Protein AF-A0A1J5AK31-F1 (afdb_monomer)

Foldseek 3Di:
DDDPPVVVVVVVLVVVLVVCLVPPPDPDPVVSVVSVVQSPDPCSSHDDDDDDDDDDAAWAAFLVPFPADPVLSVVQLVVCVVVPNPRSRTAGNLLRVLRNQCPDPHHDDDDRDDPPDPHPCNSPVRSLVRQLVVCVVVDVDKDFRDKDWDQPDDDDDPDDDDDDPPDFDDDDRTTIRGDIDDDDDDPDDDPDDDDDDDDDDD

Structure (mmCIF, N/CA/C/O backbone):
data_AF-A0A1J5AK31-F1
#
_entry.id   AF-A0A1J5AK31-F1
#
loop_
_atom_site.group_PDB
_atom_site.id
_atom_site.type_symbol
_atom_site.label_atom_id
_atom_site.label_alt_id
_atom_site.label_comp_id
_atom_site.label_asym_id
_atom_site.label_entity_id
_atom_site.label_seq_id
_atom_site.pdbx_PDB_ins_code
_atom_site.Cartn_x
_atom_site.Cartn_y
_atom_site.Cartn_z
_atom_site.occupancy
_atom_site.B_iso_or_equiv
_atom_site.auth_seq_id
_atom_site.auth_comp_id
_atom_site.auth_asym_id
_atom_site.auth_atom_id
_atom_site.pdbx_PDB_model_num
ATOM 1 N N . MET A 1 1 ? 0.332 -17.529 23.832 1.00 46.81 1 MET A N 1
ATOM 2 C CA . MET A 1 1 ? -0.878 -16.933 24.434 1.00 46.81 1 MET A CA 1
ATOM 3 C C . MET A 1 1 ? -1.732 -16.365 23.318 1.00 46.81 1 MET A C 1
ATOM 5 O O . MET A 1 1 ? -1.282 -15.468 22.619 1.00 46.81 1 MET A O 1
ATOM 9 N N . THR A 1 2 ? -2.903 -16.943 23.081 1.00 67.62 2 THR A N 1
ATOM 10 C CA . THR A 1 2 ? -3.897 -16.435 22.127 1.00 67.62 2 THR A CA 1
ATOM 11 C C . THR A 1 2 ? -4.559 -15.189 22.712 1.00 67.62 2 THR A C 1
ATOM 13 O O . THR A 1 2 ? -5.231 -15.277 23.734 1.00 67.62 2 THR A O 1
ATOM 16 N N . LEU A 1 3 ? -4.339 -14.028 22.090 1.00 75.56 3 LEU A N 1
ATOM 17 C CA . LEU A 1 3 ? -5.010 -12.780 22.454 1.00 75.56 3 LEU A CA 1
ATOM 18 C C . LEU A 1 3 ? -6.483 -12.883 22.033 1.00 75.56 3 LEU A C 1
ATOM 20 O O . LEU A 1 3 ? -6.763 -12.980 20.839 1.00 75.56 3 LEU A O 1
ATOM 24 N N . HIS A 1 4 ? -7.412 -12.879 22.990 1.00 83.94 4 HIS A N 1
ATOM 25 C CA . HIS A 1 4 ? -8.841 -12.811 22.693 1.00 83.94 4 HIS A CA 1
ATOM 26 C C . HIS A 1 4 ? -9.271 -11.334 22.680 1.00 83.94 4 HIS A C 1
ATOM 28 O O . HIS A 1 4 ? -9.390 -10.736 23.748 1.00 83.94 4 HIS A O 1
ATOM 34 N N . PRO A 1 5 ? -9.497 -10.720 21.505 1.00 81.75 5 PRO A N 1
ATOM 35 C CA . PRO A 1 5 ? -9.620 -9.266 21.382 1.00 81.75 5 PRO A CA 1
ATOM 36 C C . PRO A 1 5 ? -10.828 -8.681 22.124 1.00 81.75 5 PRO A C 1
ATOM 38 O O . PRO A 1 5 ? -10.733 -7.564 22.611 1.00 81.75 5 PRO A O 1
ATOM 41 N N . ILE A 1 6 ? -11.925 -9.439 22.255 1.00 84.44 6 ILE A N 1
ATOM 42 C CA . ILE A 1 6 ? -13.117 -9.008 23.012 1.00 84.44 6 ILE A CA 1
ATOM 43 C C . ILE A 1 6 ? -12.778 -8.881 24.502 1.00 84.44 6 ILE A C 1
ATOM 45 O O . ILE A 1 6 ? -12.827 -7.790 25.047 1.00 84.44 6 ILE A O 1
ATOM 49 N N . LEU A 1 7 ? -12.303 -9.967 25.118 1.00 87.00 7 LEU A N 1
ATOM 50 C CA . LEU A 1 7 ? -11.891 -9.976 26.524 1.00 87.00 7 LEU A CA 1
ATOM 51 C C . LEU A 1 7 ? -10.788 -8.953 26.831 1.00 87.00 7 LEU A C 1
ATOM 53 O O . LEU A 1 7 ? -10.768 -8.370 27.909 1.00 87.00 7 LEU A O 1
ATOM 57 N N . ALA A 1 8 ? -9.864 -8.728 25.893 1.00 87.75 8 ALA A N 1
ATOM 58 C CA . ALA A 1 8 ? -8.832 -7.708 26.049 1.00 87.75 8 ALA A CA 1
ATOM 59 C C . ALA A 1 8 ? -9.425 -6.290 26.079 1.00 87.75 8 ALA A C 1
ATOM 61 O O . ALA A 1 8 ? -8.981 -5.467 26.871 1.00 87.75 8 ALA A O 1
ATOM 62 N N . LEU A 1 9 ? -10.425 -6.010 25.239 1.00 87.25 9 LEU A N 1
ATOM 63 C CA . LEU A 1 9 ? -11.127 -4.730 25.246 1.00 87.25 9 LEU A CA 1
ATOM 64 C C . LEU A 1 9 ? -11.926 -4.541 26.538 1.00 87.25 9 LEU A C 1
ATOM 66 O O . LEU A 1 9 ? -11.818 -3.481 27.144 1.00 87.25 9 LEU A O 1
ATOM 70 N N . ASP A 1 10 ? -12.660 -5.567 26.978 1.00 87.44 10 ASP A N 1
ATOM 71 C CA . ASP A 1 10 ? -13.421 -5.528 28.234 1.00 87.44 10 ASP A CA 1
ATOM 72 C C . ASP A 1 10 ? -12.501 -5.192 29.414 1.00 87.44 10 ASP A C 1
ATOM 74 O O . ASP A 1 10 ? -12.815 -4.336 30.238 1.00 87.44 10 ASP A O 1
ATOM 78 N N . HIS A 1 11 ? -11.312 -5.803 29.447 1.00 90.19 11 HIS A N 1
ATOM 79 C CA . HIS A 1 11 ? -10.319 -5.533 30.479 1.00 90.19 11 HIS A CA 1
ATOM 80 C C . HIS A 1 11 ? -9.799 -4.088 30.442 1.00 90.19 11 HIS A C 1
ATOM 82 O O . HIS A 1 11 ? -9.713 -3.448 31.485 1.00 90.19 11 HIS A O 1
ATOM 88 N N . VAL A 1 12 ? -9.504 -3.554 29.250 1.00 90.44 12 VAL A N 1
ATOM 89 C CA . VAL A 1 12 ? -9.047 -2.162 29.080 1.00 90.44 12 VAL A CA 1
ATOM 90 C C . VAL A 1 12 ? -10.130 -1.161 29.484 1.00 90.44 12 VAL A C 1
ATOM 92 O O . VAL A 1 12 ? -9.819 -0.134 30.084 1.00 90.44 12 VAL A O 1
ATOM 95 N N . ILE A 1 13 ? -11.397 -1.439 29.166 1.00 90.06 13 ILE A N 1
ATOM 96 C CA . ILE A 1 13 ? -12.521 -0.579 29.554 1.00 90.06 13 ILE A CA 1
ATOM 97 C C . ILE A 1 13 ? -12.662 -0.543 31.078 1.00 90.06 13 ILE A C 1
ATOM 99 O O . ILE A 1 13 ? -12.829 0.540 31.640 1.00 90.06 13 ILE A O 1
ATOM 103 N N . GLU A 1 14 ? -12.568 -1.697 31.740 1.00 90.19 14 GLU A N 1
ATOM 104 C CA . GLU A 1 14 ? -12.699 -1.779 33.196 1.00 90.19 14 GLU A CA 1
ATOM 105 C C . GLU A 1 14 ? -11.523 -1.108 33.915 1.00 90.19 14 GLU A C 1
ATOM 107 O O . GLU A 1 14 ? -11.723 -0.298 34.817 1.00 90.19 14 GLU A O 1
ATOM 112 N N . GLU A 1 15 ? -10.293 -1.339 33.453 1.00 92.06 15 GLU A N 1
ATOM 113 C CA . GLU A 1 15 ? -9.106 -0.690 34.016 1.00 92.06 15 GLU A CA 1
ATOM 114 C C . GLU A 1 15 ? -9.171 0.839 33.857 1.00 92.06 15 GLU A C 1
ATOM 116 O O . GLU A 1 15 ? -8.841 1.594 34.775 1.00 92.06 15 GLU A O 1
ATOM 121 N N . TYR A 1 16 ? -9.668 1.320 32.712 1.00 91.88 16 TYR A N 1
ATOM 122 C CA . TYR A 1 16 ? -9.865 2.748 32.484 1.00 91.88 16 TYR A CA 1
ATOM 123 C C . TYR A 1 16 ? -10.985 3.337 33.357 1.00 91.88 16 TYR A C 1
ATOM 125 O O . TYR A 1 16 ? -10.846 4.450 33.870 1.00 91.88 16 TYR A O 1
ATOM 133 N N . ARG A 1 17 ? -12.072 2.589 33.582 1.00 90.75 17 ARG A N 1
ATOM 134 C CA . ARG A 1 17 ? -13.153 2.964 34.507 1.00 90.75 17 ARG A CA 1
ATOM 135 C C . ARG A 1 17 ? -12.620 3.135 35.930 1.00 90.75 17 ARG A C 1
ATOM 137 O O . ARG A 1 17 ? -12.891 4.158 36.563 1.00 90.75 17 ARG A O 1
ATOM 144 N N . ASP A 1 18 ? -11.840 2.176 36.417 1.00 89.88 18 ASP A N 1
ATOM 145 C CA . ASP A 1 18 ? -11.245 2.217 37.755 1.00 89.88 18 ASP A CA 1
ATOM 146 C C . ASP A 1 18 ? -10.238 3.360 37.902 1.00 89.88 18 ASP A C 1
ATOM 148 O O . ASP A 1 18 ? -10.221 4.066 38.918 1.00 89.88 18 ASP A O 1
ATOM 152 N N . TYR A 1 19 ? -9.448 3.617 36.860 1.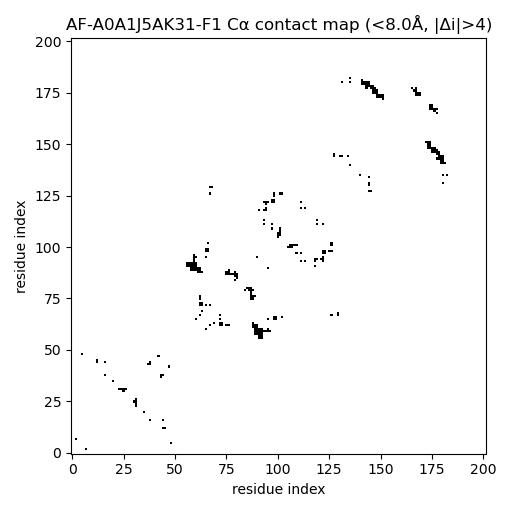00 90.31 19 TYR A N 1
ATOM 153 C CA . TYR A 1 19 ? -8.574 4.783 36.814 1.00 90.31 19 TYR A CA 1
ATOM 154 C C . TYR A 1 19 ? -9.361 6.096 36.968 1.00 90.31 19 TYR A C 1
ATOM 156 O O . TYR A 1 19 ? -9.035 6.919 37.823 1.00 90.31 19 TYR A O 1
ATOM 164 N N . LEU A 1 20 ? -10.445 6.287 36.211 1.00 89.75 20 LEU A N 1
ATOM 165 C CA . LEU A 1 20 ? -11.251 7.510 36.301 1.00 89.75 20 LEU A CA 1
ATOM 166 C C . LEU A 1 20 ? -11.922 7.675 37.672 1.00 89.75 20 LEU A C 1
ATOM 168 O O . LEU A 1 20 ? -11.969 8.788 38.199 1.00 89.75 20 LEU A O 1
ATOM 172 N N . ARG A 1 21 ? -12.384 6.576 38.282 1.00 85.94 21 ARG A N 1
ATOM 173 C CA . ARG A 1 21 ? -12.950 6.578 39.644 1.00 85.94 21 ARG A CA 1
ATOM 174 C C . ARG A 1 21 ? -11.921 6.963 40.709 1.00 85.94 21 ARG A C 1
ATOM 176 O O . ARG A 1 21 ? -12.273 7.610 41.694 1.00 85.94 21 ARG A O 1
ATOM 183 N N . THR A 1 22 ? -10.665 6.554 40.541 1.00 86.81 22 THR A N 1
ATOM 184 C CA . THR A 1 22 ? -9.597 6.808 41.523 1.00 86.81 22 THR A CA 1
ATOM 185 C C . THR A 1 22 ? -8.962 8.191 41.377 1.00 86.81 22 THR A C 1
ATOM 187 O O . THR A 1 22 ? -8.649 8.824 42.394 1.00 86.81 22 THR A O 1
ATOM 190 N N . GLU A 1 23 ? -8.807 8.678 40.143 1.00 85.25 23 GLU A N 1
ATOM 191 C CA . GLU A 1 23 ? -8.240 9.996 39.837 1.00 85.25 23 GLU A CA 1
ATOM 192 C C . GLU A 1 23 ? -9.231 11.124 40.165 1.00 85.25 23 GLU A C 1
ATOM 194 O O . GLU A 1 23 ? -8.859 12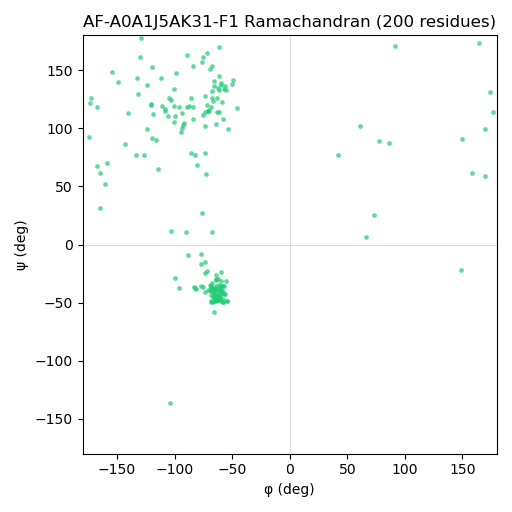.149 40.748 1.00 85.25 23 GLU A O 1
ATOM 199 N N . PHE A 1 24 ? -10.521 10.934 39.864 1.00 79.94 24 PHE A N 1
ATOM 200 C CA . PHE A 1 24 ? -11.539 11.958 40.090 1.00 79.94 24 PHE A CA 1
ATOM 201 C C . PHE A 1 24 ? -12.032 11.973 41.546 1.00 79.94 24 PHE A C 1
ATOM 203 O O . PHE A 1 24 ? -13.121 11.514 41.890 1.00 79.94 24 PHE A O 1
ATOM 210 N N . ARG A 1 25 ? -11.225 12.551 42.441 1.00 73.62 25 ARG A N 1
ATOM 211 C CA . ARG A 1 25 ? -11.570 12.745 43.862 1.00 73.62 25 ARG A CA 1
ATOM 212 C C . ARG A 1 25 ? -12.463 13.970 44.076 1.00 73.62 25 ARG A C 1
ATOM 214 O O . ARG A 1 25 ? -12.037 14.968 44.664 1.00 73.62 25 ARG A O 1
ATOM 221 N N . ALA A 1 26 ? -13.706 13.912 43.603 1.00 74.69 26 ALA A N 1
ATOM 222 C CA . ALA A 1 26 ? -14.689 14.955 43.886 1.00 74.69 26 ALA A CA 1
ATOM 223 C C . ALA A 1 26 ? -14.974 15.032 45.399 1.00 74.69 26 ALA A C 1
ATOM 225 O O . ALA A 1 26 ? -15.311 14.033 46.030 1.00 74.69 26 ALA A O 1
ATOM 226 N N . LYS A 1 27 ? -14.833 16.227 45.991 1.00 78.69 27 LYS A N 1
ATOM 227 C CA . LYS A 1 27 ? -15.229 16.485 47.391 1.00 78.69 27 LYS A CA 1
ATOM 228 C C . LYS A 1 27 ? -16.749 16.558 47.562 1.00 78.69 27 LYS A C 1
ATOM 230 O O . LYS A 1 27 ? -17.238 16.352 48.666 1.00 78.69 27 LYS A O 1
ATOM 235 N N . ASP A 1 28 ? -17.459 16.885 46.485 1.00 88.12 28 ASP A N 1
ATOM 236 C CA . ASP A 1 28 ? -18.917 16.955 46.431 1.00 88.12 28 ASP A CA 1
ATOM 237 C C . ASP A 1 28 ? -19.496 15.570 46.074 1.00 88.12 28 ASP A C 1
ATOM 239 O O . ASP A 1 28 ? -19.196 15.055 44.988 1.00 88.12 28 ASP A O 1
ATOM 243 N N . PRO A 1 29 ? -20.322 14.969 46.950 1.00 86.38 29 PRO A N 1
ATOM 244 C CA . PRO A 1 29 ? -20.982 13.694 46.682 1.00 86.38 29 PRO A CA 1
ATOM 245 C C . PRO A 1 29 ? -21.843 13.702 45.413 1.00 86.38 29 PRO A C 1
ATOM 247 O O . PRO A 1 29 ? -21.849 12.711 44.688 1.00 86.38 29 PRO A O 1
ATOM 250 N N . ALA A 1 30 ? -22.508 14.818 45.094 1.00 89.56 30 ALA A N 1
ATOM 251 C CA . ALA A 1 30 ? -23.406 14.899 43.943 1.00 89.56 30 ALA A CA 1
ATOM 252 C C . ALA A 1 30 ? -22.645 14.804 42.611 1.00 89.56 30 ALA A C 1
ATOM 254 O O . ALA A 1 30 ? -23.099 14.161 41.666 1.00 89.56 30 ALA A O 1
ATOM 255 N N . LEU A 1 31 ? -21.453 15.407 42.540 1.00 86.44 31 LEU A N 1
ATOM 256 C CA . LEU A 1 31 ? -20.577 15.309 41.369 1.00 86.44 31 LEU A CA 1
ATOM 257 C C . LEU A 1 31 ? -19.989 13.905 41.209 1.00 86.44 31 LEU A C 1
ATOM 259 O O . LEU A 1 31 ? -19.817 13.442 40.081 1.00 86.44 31 LEU A O 1
ATOM 263 N N . LYS A 1 32 ? -19.695 13.223 42.322 1.00 86.75 32 LYS A N 1
ATOM 264 C CA . LYS A 1 32 ? -19.214 11.840 42.301 1.00 86.75 32 LYS A CA 1
ATOM 265 C C . LYS A 1 32 ? -20.288 10.890 41.765 1.00 86.75 32 LYS A C 1
ATOM 267 O O . LYS A 1 32 ? -20.008 10.127 40.846 1.00 86.75 32 LYS A O 1
ATOM 272 N N . GLU A 1 33 ? -21.511 10.986 42.284 1.00 89.19 33 GLU A N 1
ATOM 273 C CA . GLU A 1 33 ? -22.645 10.182 41.811 1.00 89.19 33 GLU A CA 1
ATOM 274 C C . GLU A 1 33 ? -22.971 10.466 40.341 1.00 89.19 33 GLU A C 1
ATOM 276 O O . GLU A 1 33 ? -23.240 9.542 39.575 1.00 89.19 33 GLU A O 1
ATOM 281 N N . ALA A 1 34 ? -22.902 11.734 39.915 1.00 89.88 34 ALA A N 1
ATOM 282 C CA . ALA A 1 34 ? -23.095 12.090 38.515 1.00 89.88 34 ALA A CA 1
ATOM 283 C C . ALA A 1 34 ? -22.053 11.413 37.614 1.00 89.88 34 ALA A C 1
ATOM 285 O O . ALA A 1 34 ? -22.426 10.824 36.604 1.00 89.88 34 ALA A O 1
ATOM 286 N N . LEU A 1 35 ? -20.769 11.441 37.992 1.00 88.44 35 LEU A N 1
ATOM 287 C CA . LEU A 1 35 ? -19.709 10.777 37.234 1.00 88.44 35 LEU A CA 1
ATOM 288 C C . LEU A 1 35 ? -19.916 9.260 37.168 1.00 88.44 35 LEU A C 1
ATOM 290 O O . LEU A 1 35 ? -19.824 8.691 36.086 1.00 88.44 35 LEU A O 1
ATOM 294 N N . GLU A 1 36 ? -20.201 8.608 38.297 1.00 87.88 36 GLU A N 1
ATOM 295 C CA . GLU A 1 36 ? -20.447 7.159 38.338 1.00 87.88 36 GLU A CA 1
ATOM 296 C C . GLU A 1 36 ? -21.614 6.771 37.422 1.00 87.88 36 GLU A C 1
ATOM 298 O O . GLU A 1 36 ? -21.494 5.832 36.634 1.00 87.88 36 GLU A O 1
ATOM 303 N N . ARG A 1 37 ? -22.691 7.565 37.431 1.00 90.44 37 ARG A N 1
ATOM 304 C CA . ARG A 1 37 ? -23.840 7.362 36.549 1.00 90.44 37 ARG A CA 1
ATOM 305 C C . ARG A 1 37 ? -23.491 7.515 35.069 1.00 90.44 37 ARG A C 1
ATOM 307 O O . ARG A 1 37 ? -23.976 6.726 34.266 1.00 90.44 37 ARG A O 1
ATOM 314 N N . GLU A 1 38 ? -22.697 8.519 34.692 1.00 90.81 38 GLU A N 1
ATOM 315 C CA . GLU A 1 38 ? -22.280 8.690 33.292 1.00 90.81 38 GLU A CA 1
ATOM 316 C C . GLU A 1 38 ? -21.328 7.568 32.853 1.00 90.81 38 GLU A C 1
ATOM 318 O O . GLU A 1 38 ? -21.483 7.028 31.762 1.00 90.81 38 GLU A O 1
ATOM 323 N N . LEU A 1 39 ? -20.395 7.148 33.714 1.00 89.44 39 LEU A N 1
ATOM 324 C CA . LEU A 1 39 ? -19.475 6.047 33.418 1.00 89.44 39 LEU A CA 1
ATOM 325 C C . LEU A 1 39 ? -20.217 4.733 33.153 1.00 89.44 39 LEU A C 1
ATOM 327 O O . LEU A 1 39 ? -19.774 3.928 32.329 1.00 89.44 39 LEU A O 1
ATOM 331 N N . ASP A 1 40 ? -21.306 4.467 33.871 1.00 87.94 40 ASP A N 1
ATOM 332 C CA . ASP A 1 40 ? -22.121 3.258 33.710 1.00 87.94 40 ASP A CA 1
ATOM 333 C C . ASP A 1 40 ? -23.043 3.311 32.479 1.00 87.94 40 ASP A C 1
ATOM 335 O O . ASP A 1 40 ? -23.634 2.291 32.113 1.00 87.94 40 ASP A O 1
ATOM 339 N N . GLN A 1 41 ? -23.143 4.455 31.788 1.00 89.94 41 GLN A N 1
ATOM 340 C CA . GLN A 1 41 ? -23.892 4.508 30.538 1.00 89.94 41 GLN A CA 1
ATOM 341 C C . GLN A 1 41 ? -23.216 3.657 29.452 1.00 89.94 41 GLN A C 1
ATOM 343 O O . GLN A 1 41 ? -21.994 3.723 29.255 1.00 89.94 41 GLN A O 1
ATOM 348 N N . PRO A 1 42 ? -24.005 2.874 28.693 1.00 83.50 42 PRO A N 1
ATOM 349 C CA . PRO A 1 42 ? -23.476 2.117 27.573 1.00 83.50 42 PRO A CA 1
ATOM 350 C C . PRO A 1 42 ? -22.845 3.069 26.555 1.00 83.50 42 PRO A C 1
ATOM 352 O O . PR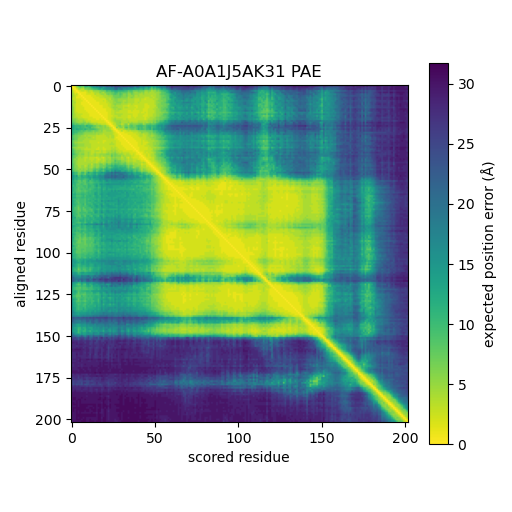O A 1 42 ? -23.379 4.133 26.253 1.00 83.50 42 PRO A O 1
ATOM 355 N N . LEU A 1 43 ? -21.702 2.658 26.010 1.00 85.19 43 LEU A N 1
ATOM 356 C CA . LEU A 1 43 ? -20.930 3.393 25.005 1.00 85.19 43 LEU A CA 1
ATOM 357 C C . LEU A 1 43 ? -20.293 4.718 25.461 1.00 85.19 43 LEU A C 1
ATOM 359 O O . LEU A 1 43 ? -19.688 5.407 24.636 1.00 85.19 43 LEU A O 1
ATOM 363 N N . PHE A 1 44 ? -20.368 5.059 26.754 1.00 88.69 44 PHE A N 1
ATOM 364 C CA . PHE A 1 44 ? -19.744 6.270 27.292 1.00 88.69 44 PHE A CA 1
ATOM 365 C C . PHE A 1 44 ? -18.212 6.212 27.226 1.00 88.69 44 PHE A C 1
ATOM 367 O O . PHE A 1 44 ? -17.571 7.128 26.717 1.00 88.69 44 PHE A O 1
ATOM 374 N N . LEU A 1 45 ? -17.621 5.112 27.708 1.00 87.56 45 LEU A N 1
ATOM 375 C CA . LEU A 1 45 ? -16.164 4.927 27.726 1.00 87.56 45 LEU A CA 1
ATOM 376 C C . LEU A 1 45 ? -15.600 4.434 26.393 1.00 87.56 45 LEU A C 1
ATOM 378 O O . LEU A 1 45 ? -14.502 4.825 26.000 1.00 87.56 45 LEU A O 1
ATOM 382 N N . ALA A 1 46 ? -16.330 3.561 25.701 1.00 85.56 46 ALA A N 1
ATOM 383 C CA . ALA A 1 46 ? -15.874 2.945 24.465 1.00 85.56 46 ALA A CA 1
ATOM 384 C C . ALA A 1 46 ? -17.051 2.638 23.542 1.00 85.56 46 ALA A C 1
ATOM 386 O O . ALA A 1 46 ? -18.093 2.175 23.988 1.00 85.56 46 ALA A O 1
ATOM 387 N N . GLN A 1 47 ? -16.862 2.869 22.245 1.00 84.88 47 GLN A N 1
ATOM 388 C CA . GLN A 1 47 ? -17.832 2.492 21.217 1.00 84.88 47 GLN A CA 1
ATOM 389 C C . GLN A 1 47 ? -17.856 0.974 21.005 1.00 84.88 47 GLN A C 1
ATOM 391 O O . GLN A 1 47 ? -16.921 0.272 21.398 1.00 84.88 47 GLN A O 1
ATOM 396 N N . GLU A 1 48 ? -18.903 0.476 20.341 1.00 80.94 48 GLU A N 1
ATOM 397 C CA . GLU A 1 48 ? -18.993 -0.946 20.017 1.00 80.94 48 GLU A CA 1
ATOM 398 C C . GLU A 1 48 ? -17.769 -1.394 19.202 1.00 80.94 48 GLU A C 1
ATOM 400 O O . GLU A 1 48 ? -17.384 -0.720 18.234 1.00 80.94 48 GLU A O 1
ATOM 405 N N . PRO A 1 49 ? -17.143 -2.530 19.556 1.00 77.06 49 PRO A N 1
ATOM 406 C CA . PRO A 1 49 ? -16.047 -3.067 18.773 1.00 77.06 49 PRO A CA 1
ATOM 407 C C . PRO A 1 49 ? -16.520 -3.404 17.358 1.00 77.06 49 PRO A C 1
ATOM 409 O O . PRO A 1 49 ? -17.305 -4.323 17.129 1.00 77.06 49 PRO A O 1
ATOM 412 N N . PHE A 1 50 ? -15.991 -2.670 16.383 1.00 78.12 50 PHE A N 1
ATOM 413 C CA . PHE A 1 50 ? -16.213 -2.946 14.973 1.00 78.12 50 PHE A CA 1
ATOM 414 C C . PHE A 1 50 ? -15.150 -3.914 14.450 1.00 78.12 50 PHE A C 1
ATOM 416 O O . PHE A 1 50 ? -13.956 -3.605 14.413 1.00 78.12 50 PHE A O 1
ATOM 423 N N . PHE A 1 51 ? -15.587 -5.086 13.992 1.00 73.75 51 PHE A N 1
ATOM 424 C CA . PHE A 1 51 ? -14.710 -6.068 13.367 1.00 73.75 51 PHE A CA 1
ATOM 425 C C . PHE A 1 51 ? -14.699 -5.886 11.854 1.00 73.75 51 PHE A C 1
ATOM 427 O O . PHE A 1 51 ? -15.680 -6.171 11.166 1.00 73.75 51 PHE A O 1
ATOM 434 N N . GLN A 1 52 ? -13.550 -5.479 11.317 1.00 69.81 52 GLN A N 1
ATOM 435 C CA . GLN A 1 52 ? -13.329 -5.474 9.878 1.00 69.81 52 GLN A CA 1
ATOM 436 C C . GLN A 1 52 ? -12.516 -6.697 9.459 1.00 69.81 52 GLN A C 1
ATOM 438 O O . GLN A 1 52 ? -11.301 -6.757 9.640 1.00 69.81 52 GLN A O 1
ATOM 443 N N . ALA A 1 53 ? -13.178 -7.671 8.837 1.00 69.00 53 ALA A N 1
ATOM 444 C CA . ALA A 1 53 ? -12.476 -8.732 8.130 1.00 69.00 53 ALA A CA 1
ATOM 445 C C . ALA A 1 53 ? -11.906 -8.165 6.821 1.00 69.00 53 ALA A C 1
ATOM 447 O O . ALA A 1 53 ? -12.621 -7.977 5.831 1.00 69.00 53 ALA A O 1
ATOM 448 N N . HIS A 1 54 ? -10.607 -7.870 6.799 1.00 66.50 54 HIS A N 1
ATOM 449 C CA . HIS A 1 54 ? -9.936 -7.507 5.556 1.00 66.50 54 HIS A CA 1
ATOM 450 C C . HIS A 1 54 ? -9.837 -8.734 4.650 1.00 66.50 54 HIS A C 1
ATOM 452 O O . HIS A 1 54 ? -9.153 -9.708 4.961 1.00 66.50 54 HIS A O 1
ATOM 458 N N . ARG A 1 55 ? -10.501 -8.680 3.491 1.00 67.81 55 ARG A N 1
ATOM 459 C CA . ARG A 1 55 ? -10.242 -9.657 2.433 1.00 67.81 55 ARG A CA 1
ATOM 460 C C . ARG A 1 55 ? -8.829 -9.430 1.890 1.00 67.81 55 ARG A C 1
ATOM 462 O O . ARG A 1 55 ? -8.496 -8.282 1.584 1.00 67.81 55 ARG A O 1
ATOM 469 N N . PRO A 1 56 ? -8.010 -10.484 1.737 1.00 74.00 56 PRO A N 1
ATOM 470 C CA . PRO A 1 56 ? -6.697 -10.337 1.130 1.00 74.00 56 PRO A CA 1
ATOM 471 C C . PRO A 1 56 ? -6.848 -9.785 -0.292 1.00 74.00 56 PRO A C 1
ATOM 473 O O . PRO A 1 56 ? -7.737 -10.193 -1.046 1.00 74.00 56 PRO A O 1
ATOM 476 N N . PHE A 1 57 ? -5.988 -8.835 -0.658 1.00 83.00 57 PHE A N 1
ATOM 477 C CA . PHE A 1 57 ? -5.957 -8.297 -2.015 1.00 83.00 57 PHE A CA 1
ATOM 478 C C . PHE A 1 57 ? -5.628 -9.405 -3.019 1.00 83.00 57 PHE A C 1
ATOM 480 O O . PHE A 1 57 ? -4.829 -10.300 -2.738 1.00 83.00 57 PHE A O 1
ATOM 487 N N . ARG A 1 58 ? -6.226 -9.331 -4.215 1.00 88.25 58 ARG A N 1
ATOM 488 C CA . ARG A 1 58 ? -5.927 -10.291 -5.283 1.00 88.25 58 ARG A CA 1
ATOM 489 C C . ARG A 1 58 ? -4.442 -10.198 -5.663 1.00 88.25 58 ARG A C 1
ATOM 491 O O . ARG A 1 58 ? -3.956 -9.077 -5.858 1.00 88.25 58 ARG A O 1
ATOM 498 N N . PRO A 1 59 ? -3.730 -11.333 -5.781 1.00 92.50 59 PRO A N 1
ATOM 499 C CA . PRO A 1 59 ? -2.362 -11.337 -6.276 1.00 92.50 59 PRO A CA 1
ATOM 500 C C . PRO A 1 59 ? -2.342 -10.901 -7.743 1.00 92.50 59 PRO A C 1
ATOM 502 O O . PRO A 1 59 ? -3.235 -11.246 -8.517 1.00 92.50 59 PRO A O 1
ATOM 505 N N . GLY A 1 60 ? -1.339 -10.109 -8.100 1.00 93.94 60 GLY A N 1
ATOM 506 C CA . GLY A 1 60 ? -1.063 -9.672 -9.459 1.00 93.94 60 GLY A CA 1
ATOM 507 C C . GLY A 1 60 ? 0.121 -10.427 -10.052 1.00 93.94 60 GLY A C 1
ATOM 508 O O . GLY A 1 60 ? 0.231 -11.646 -9.919 1.00 93.94 60 GLY A O 1
ATOM 509 N N . LYS A 1 61 ? 1.000 -9.688 -10.726 1.00 96.44 61 LYS A N 1
ATOM 510 C CA . LYS A 1 61 ? 2.241 -10.213 -11.299 1.00 96.44 61 LYS A CA 1
ATOM 511 C C . LYS A 1 61 ? 3.384 -10.139 -10.296 1.00 96.44 61 LYS A C 1
ATOM 513 O O . LYS A 1 61 ? 3.307 -9.426 -9.294 1.00 96.44 61 LYS A O 1
ATOM 518 N N . ARG A 1 62 ? 4.449 -10.883 -10.574 1.00 96.94 62 ARG A N 1
ATOM 519 C CA . ARG A 1 62 ? 5.690 -10.759 -9.814 1.00 96.94 62 ARG A CA 1
ATOM 520 C C . ARG A 1 62 ? 6.357 -9.413 -10.097 1.00 96.94 62 ARG A C 1
ATOM 522 O O . ARG A 1 62 ? 6.197 -8.863 -11.184 1.00 96.94 62 ARG A O 1
ATOM 529 N N . TRP A 1 63 ? 7.101 -8.881 -9.129 1.00 95.88 63 TRP A N 1
ATOM 530 C CA . TRP A 1 63 ? 7.781 -7.587 -9.282 1.00 95.88 63 TRP A CA 1
ATOM 531 C C . TRP A 1 63 ? 8.782 -7.565 -10.445 1.00 95.88 63 TRP A C 1
ATOM 533 O O . TRP A 1 63 ? 8.960 -6.520 -11.060 1.00 95.88 63 TRP A O 1
ATOM 543 N N . ASP A 1 64 ? 9.411 -8.703 -10.741 1.00 95.12 64 ASP A N 1
ATOM 544 C CA . ASP A 1 64 ? 10.377 -8.896 -11.831 1.00 95.12 64 ASP A CA 1
ATOM 545 C C . ASP A 1 64 ? 9.729 -9.028 -13.222 1.00 95.12 64 ASP A C 1
ATOM 547 O O . ASP A 1 64 ? 10.407 -8.851 -14.229 1.00 95.12 64 ASP A O 1
ATOM 551 N N . GLU A 1 65 ? 8.424 -9.295 -13.289 1.00 96.19 65 GLU A N 1
ATOM 552 C CA . GLU A 1 65 ? 7.647 -9.324 -14.537 1.00 96.19 65 GLU A CA 1
ATOM 553 C C . GLU A 1 65 ? 7.068 -7.950 -14.915 1.00 96.19 65 GLU A C 1
ATOM 555 O O . GLU A 1 65 ? 6.484 -7.787 -15.990 1.00 96.19 65 GLU A O 1
ATOM 560 N N . LEU A 1 66 ? 7.155 -6.965 -14.019 1.00 96.25 66 LEU A N 1
ATOM 561 C CA . LEU A 1 66 ? 6.695 -5.605 -14.281 1.00 96.25 66 LEU A CA 1
ATOM 562 C C . LEU A 1 66 ? 7.786 -4.809 -15.012 1.00 96.25 66 LEU A C 1
ATOM 564 O O . LEU A 1 66 ? 8.966 -5.106 -14.834 1.00 96.25 66 LEU A O 1
ATOM 568 N N . PRO A 1 67 ? 7.421 -3.783 -15.807 1.00 95.12 67 PRO A N 1
ATOM 569 C CA . PRO A 1 67 ? 8.376 -2.925 -16.516 1.00 95.12 67 PRO A CA 1
ATOM 570 C C . PRO A 1 67 ? 9.109 -1.979 -15.546 1.00 95.12 67 PRO A C 1
ATOM 572 O O . PRO A 1 67 ? 8.983 -0.766 -15.618 1.00 95.12 67 PRO A O 1
ATOM 575 N N . LEU A 1 68 ? 9.831 -2.541 -14.580 1.00 95.44 68 LEU A N 1
ATOM 576 C CA . LEU A 1 68 ? 10.570 -1.836 -13.541 1.00 95.44 68 LEU A CA 1
ATOM 577 C C . LEU A 1 68 ? 12.054 -2.181 -13.643 1.00 95.44 68 LEU A C 1
ATOM 579 O O . LEU A 1 68 ? 12.428 -3.282 -14.046 1.00 95.44 68 LEU A O 1
ATOM 583 N N . ASP A 1 69 ? 12.906 -1.264 -13.193 1.00 94.81 69 ASP A N 1
ATOM 584 C CA . ASP A 1 69 ? 14.318 -1.550 -12.982 1.00 94.81 69 ASP A CA 1
ATOM 585 C C . ASP A 1 69 ? 14.468 -2.762 -12.033 1.00 94.81 69 ASP A C 1
ATOM 587 O O . ASP A 1 69 ? 13.829 -2.798 -10.971 1.00 94.81 69 ASP A O 1
ATOM 591 N N . PRO A 1 70 ? 15.323 -3.753 -12.354 1.00 94.88 70 PRO A N 1
ATOM 592 C CA . PRO A 1 70 ? 15.486 -4.949 -11.528 1.00 94.88 70 PRO A CA 1
ATOM 593 C C . PRO A 1 70 ? 15.853 -4.657 -10.066 1.00 94.88 70 PRO A C 1
ATOM 595 O O . PRO A 1 70 ? 15.467 -5.401 -9.159 1.00 94.88 70 PRO A O 1
ATOM 598 N N . ARG A 1 71 ? 16.579 -3.563 -9.796 1.00 94.56 71 ARG A N 1
ATOM 599 C CA . ARG A 1 71 ? 16.904 -3.138 -8.427 1.00 94.56 71 ARG A CA 1
ATOM 600 C C . ARG A 1 71 ? 15.658 -2.642 -7.706 1.00 94.56 71 ARG A C 1
ATOM 602 O O . ARG A 1 71 ? 15.485 -2.953 -6.530 1.00 94.56 71 ARG A O 1
ATOM 609 N N . LEU A 1 72 ? 14.782 -1.915 -8.397 1.00 93.19 72 LEU A N 1
ATOM 610 C CA . LEU A 1 72 ? 13.516 -1.445 -7.840 1.00 93.19 72 LEU A CA 1
ATOM 611 C C . LEU A 1 72 ? 12.587 -2.626 -7.523 1.00 93.19 72 LEU A C 1
ATOM 613 O O . LEU A 1 72 ? 12.075 -2.711 -6.407 1.00 93.19 72 LEU A O 1
ATOM 617 N N . ALA A 1 73 ? 12.458 -3.591 -8.440 1.00 95.31 73 ALA A N 1
ATOM 618 C CA . ALA A 1 73 ? 11.703 -4.828 -8.216 1.00 95.31 73 ALA A CA 1
ATOM 619 C C . ALA A 1 73 ? 12.215 -5.619 -6.993 1.00 95.31 73 ALA A C 1
ATOM 621 O O . ALA A 1 73 ? 11.434 -6.076 -6.147 1.00 95.31 73 ALA A O 1
ATOM 622 N N . ARG A 1 74 ? 13.542 -5.719 -6.842 1.00 95.56 74 ARG A N 1
ATOM 623 C CA . ARG A 1 74 ? 14.177 -6.351 -5.678 1.00 95.56 74 ARG A CA 1
ATOM 624 C C . ARG A 1 74 ? 13.865 -5.614 -4.374 1.00 95.56 74 ARG A C 1
ATOM 626 O O . ARG A 1 74 ? 13.509 -6.262 -3.391 1.00 95.56 74 ARG A O 1
ATOM 633 N N . VAL A 1 75 ? 13.946 -4.282 -4.362 1.00 95.06 75 VAL A N 1
ATOM 634 C CA . VAL A 1 75 ? 13.612 -3.463 -3.181 1.00 95.06 75 VAL A CA 1
ATOM 635 C C . VAL A 1 75 ? 12.167 -3.698 -2.736 1.00 95.06 75 VAL A C 1
ATOM 637 O O . VAL A 1 75 ? 11.913 -3.817 -1.535 1.00 95.06 75 VAL A O 1
ATOM 640 N N . MET A 1 76 ? 11.225 -3.820 -3.677 1.00 94.12 76 MET A N 1
ATOM 641 C CA . MET A 1 76 ? 9.822 -4.100 -3.344 1.00 94.12 76 MET A CA 1
ATOM 642 C C . MET A 1 76 ? 9.641 -5.495 -2.748 1.00 94.12 76 MET A C 1
ATOM 644 O O . MET A 1 76 ? 8.954 -5.638 -1.735 1.00 94.12 76 MET A O 1
ATOM 648 N N . THR A 1 77 ? 10.342 -6.492 -3.288 1.00 94.50 77 THR A N 1
ATOM 649 C CA . THR A 1 77 ? 10.351 -7.856 -2.741 1.00 94.50 77 THR A CA 1
ATOM 650 C C . THR A 1 77 ? 10.909 -7.891 -1.312 1.00 94.50 77 THR A C 1
ATOM 652 O O . THR A 1 77 ? 10.304 -8.463 -0.404 1.00 94.50 77 THR A O 1
ATOM 655 N N . GLU A 1 78 ? 12.045 -7.235 -1.066 1.00 94.06 78 GLU A N 1
ATOM 656 C CA . GLU A 1 78 ? 12.671 -7.170 0.262 1.00 94.06 78 GLU A CA 1
ATOM 657 C C . GLU A 1 78 ? 11.809 -6.399 1.271 1.00 94.06 78 GLU A C 1
ATOM 659 O O . GLU A 1 78 ? 11.711 -6.779 2.441 1.00 94.06 78 GLU A O 1
ATOM 664 N N . ARG A 1 79 ? 11.152 -5.321 0.833 1.00 90.88 79 ARG A N 1
ATOM 665 C CA . ARG A 1 79 ? 10.201 -4.575 1.661 1.00 90.88 79 ARG A CA 1
ATOM 666 C C . ARG A 1 79 ? 8.997 -5.439 2.030 1.00 90.88 79 ARG A C 1
ATOM 668 O O . ARG A 1 79 ? 8.670 -5.518 3.211 1.00 90.88 79 ARG A O 1
ATOM 675 N N . ALA A 1 80 ? 8.376 -6.115 1.066 1.00 89.38 80 ALA A N 1
ATOM 676 C CA . ALA A 1 80 ? 7.240 -6.999 1.321 1.00 89.38 80 ALA A CA 1
ATOM 677 C C . ALA A 1 80 ? 7.608 -8.128 2.299 1.00 89.38 80 ALA A C 1
ATOM 679 O O . ALA A 1 80 ? 6.853 -8.409 3.229 1.00 89.38 80 ALA A O 1
ATOM 680 N N . ARG A 1 81 ? 8.814 -8.702 2.165 1.00 91.69 81 ARG A N 1
ATOM 681 C CA . ARG A 1 81 ? 9.337 -9.716 3.093 1.00 91.69 81 ARG A CA 1
ATOM 682 C C . ARG A 1 81 ? 9.484 -9.174 4.518 1.00 91.69 81 ARG A C 1
ATOM 684 O O . ARG A 1 81 ? 9.062 -9.836 5.459 1.00 91.69 81 ARG A O 1
ATOM 691 N N . ARG A 1 82 ? 10.033 -7.965 4.687 1.00 90.44 82 ARG A N 1
ATOM 692 C CA . ARG A 1 82 ? 10.176 -7.320 6.010 1.00 90.44 82 ARG A CA 1
ATOM 693 C C . ARG A 1 82 ? 8.840 -7.038 6.695 1.00 90.44 82 ARG A C 1
ATOM 695 O O . ARG A 1 82 ? 8.784 -7.049 7.917 1.00 90.44 82 ARG A O 1
ATOM 702 N N . HIS A 1 83 ? 7.780 -6.809 5.925 1.00 85.62 83 HIS A N 1
ATOM 703 C CA . HIS A 1 83 ? 6.427 -6.603 6.448 1.00 85.62 83 HIS A CA 1
ATOM 704 C C . HIS A 1 83 ? 5.615 -7.904 6.592 1.00 85.62 83 HIS A C 1
ATOM 706 O O . HIS A 1 83 ? 4.413 -7.837 6.831 1.00 85.62 83 HIS A O 1
ATOM 712 N N . GLY A 1 84 ? 6.241 -9.080 6.452 1.00 86.69 84 GLY A N 1
ATOM 713 C CA . GLY A 1 84 ? 5.581 -10.369 6.678 1.00 86.69 84 GLY A CA 1
ATOM 714 C C . GLY A 1 84 ? 4.583 -10.770 5.588 1.00 86.69 84 GLY A C 1
ATOM 715 O O . GLY A 1 84 ? 3.650 -11.523 5.862 1.00 86.69 84 GLY A O 1
ATOM 716 N N . ALA A 1 85 ? 4.739 -10.272 4.356 1.00 85.38 85 ALA A N 1
ATOM 717 C CA . ALA A 1 85 ? 3.886 -10.689 3.247 1.00 85.38 85 ALA A CA 1
ATOM 718 C C . ALA A 1 85 ? 4.055 -12.191 2.959 1.00 85.38 85 ALA A C 1
ATOM 720 O O . ALA A 1 85 ? 5.177 -12.681 2.845 1.00 85.38 85 ALA A O 1
ATOM 721 N N . ALA A 1 86 ? 2.941 -12.904 2.767 1.00 86.62 86 ALA A N 1
ATOM 722 C CA . ALA A 1 86 ? 2.952 -14.338 2.463 1.00 86.62 86 ALA A CA 1
ATOM 723 C C . ALA A 1 86 ? 3.618 -14.674 1.113 1.00 86.62 86 ALA A C 1
ATOM 725 O O . ALA A 1 86 ? 4.168 -15.758 0.950 1.00 86.62 86 ALA A O 1
ATOM 726 N N . ARG A 1 87 ? 3.551 -13.750 0.145 1.00 90.75 87 ARG A N 1
ATOM 727 C CA . ARG A 1 87 ? 4.160 -13.859 -1.192 1.00 90.75 87 ARG A CA 1
ATOM 728 C C . ARG A 1 87 ? 4.895 -12.559 -1.529 1.00 90.75 87 ARG A C 1
ATOM 730 O O . ARG A 1 87 ? 4.334 -11.713 -2.224 1.00 90.75 87 ARG A O 1
ATOM 737 N N . PRO A 1 88 ? 6.092 -12.327 -0.966 1.00 92.44 88 PRO A N 1
ATOM 738 C CA . PRO A 1 88 ? 6.787 -11.046 -1.089 1.00 92.44 88 PRO A CA 1
ATOM 739 C C . PRO A 1 88 ? 7.192 -10.698 -2.529 1.00 92.44 88 PRO A C 1
ATOM 741 O O . PRO A 1 88 ? 7.310 -9.524 -2.867 1.00 92.44 88 PRO A O 1
ATOM 744 N N . GLU A 1 89 ? 7.385 -11.701 -3.379 1.00 94.69 89 GLU A N 1
ATOM 745 C CA . GLU A 1 89 ? 7.725 -11.563 -4.795 1.00 94.69 89 GLU A CA 1
ATOM 746 C C . GLU A 1 89 ? 6.555 -11.099 -5.674 1.00 94.69 89 GLU A C 1
ATOM 748 O O . GLU A 1 89 ? 6.784 -10.672 -6.805 1.00 94.69 89 GLU A O 1
ATOM 753 N N . VAL A 1 90 ? 5.316 -11.157 -5.173 1.00 94.94 90 VAL A N 1
ATOM 754 C CA . VAL A 1 90 ? 4.099 -10.857 -5.936 1.00 94.94 90 VAL A CA 1
ATOM 755 C C . VAL A 1 90 ? 3.532 -9.495 -5.538 1.00 94.94 90 VAL A C 1
ATOM 757 O O . VAL A 1 90 ? 3.242 -9.243 -4.369 1.00 94.94 90 VAL A O 1
ATOM 760 N N . ALA A 1 91 ? 3.325 -8.624 -6.524 1.00 94.25 91 ALA A N 1
ATOM 761 C CA . ALA A 1 91 ? 2.614 -7.365 -6.345 1.00 94.25 91 ALA A CA 1
ATOM 762 C C . ALA A 1 91 ? 1.101 -7.603 -6.253 1.00 94.25 91 ALA A C 1
ATOM 764 O O . ALA A 1 91 ? 0.571 -8.585 -6.777 1.00 94.25 91 ALA A O 1
ATOM 765 N N . PHE A 1 92 ? 0.357 -6.680 -5.646 1.00 93.25 92 PHE A N 1
ATOM 766 C CA . PHE A 1 92 ? -1.103 -6.743 -5.707 1.00 93.25 92 PHE A CA 1
ATOM 767 C C . PHE A 1 92 ? -1.602 -6.493 -7.136 1.00 93.25 92 PHE A C 1
ATOM 769 O O . PHE A 1 92 ? -0.958 -5.793 -7.921 1.00 93.25 92 PHE A O 1
ATOM 776 N N . LEU A 1 93 ? -2.777 -7.031 -7.475 1.00 93.19 93 LEU A N 1
ATOM 777 C CA . LEU A 1 93 ? -3.370 -6.896 -8.810 1.00 93.19 93 LEU A CA 1
ATOM 778 C C . LEU A 1 93 ? -3.482 -5.424 -9.236 1.00 93.19 93 LEU A C 1
ATOM 780 O O . LEU A 1 93 ? -2.981 -5.045 -10.287 1.00 93.19 93 LEU A O 1
ATOM 784 N N . HIS A 1 94 ? -4.023 -4.573 -8.358 1.00 92.44 94 HIS A N 1
ATOM 785 C CA . HIS A 1 94 ? -4.166 -3.140 -8.624 1.00 92.44 94 HIS A CA 1
ATOM 786 C C . HIS A 1 94 ? -2.821 -2.430 -8.847 1.00 92.44 94 HIS A C 1
ATOM 788 O O . HIS A 1 94 ? -2.748 -1.522 -9.668 1.00 92.44 94 HIS A O 1
ATOM 794 N N . GLN A 1 95 ? -1.753 -2.841 -8.152 1.00 94.50 95 GLN A N 1
ATOM 795 C CA . GLN A 1 95 ? -0.407 -2.307 -8.380 1.00 94.50 95 GLN A CA 1
ATOM 796 C C . GLN A 1 95 ? 0.110 -2.750 -9.744 1.00 94.50 95 GLN A C 1
ATOM 798 O O . GLN A 1 95 ? 0.547 -1.921 -10.531 1.00 94.50 95 GLN A O 1
ATOM 803 N N . SER A 1 96 ? 0.011 -4.049 -10.030 1.00 95.38 96 SER A N 1
ATOM 804 C CA . SER A 1 96 ? 0.500 -4.648 -11.272 1.00 95.38 96 SER A CA 1
ATOM 805 C C . SER A 1 96 ? -0.143 -4.008 -12.498 1.00 95.38 96 SER A C 1
ATOM 807 O O . SER A 1 96 ? 0.554 -3.646 -13.442 1.00 95.38 96 SER A O 1
ATOM 809 N N . ASP A 1 97 ? -1.465 -3.844 -12.471 1.00 95.00 97 ASP A N 1
ATOM 810 C CA . ASP A 1 97 ? -2.215 -3.282 -13.592 1.00 95.00 97 ASP A CA 1
ATOM 811 C C . ASP A 1 97 ? -1.952 -1.783 -13.753 1.00 95.00 97 ASP A C 1
ATOM 813 O O . ASP A 1 97 ? -1.750 -1.316 -14.873 1.00 95.00 97 ASP A O 1
ATOM 817 N N . THR A 1 98 ? -1.854 -1.040 -12.644 1.00 95.38 98 THR A N 1
ATOM 818 C CA . THR A 1 98 ? -1.513 0.391 -12.682 1.00 95.38 98 THR A CA 1
ATOM 819 C C . THR A 1 98 ? -0.107 0.608 -13.237 1.00 95.38 98 THR A C 1
ATOM 821 O O . THR A 1 98 ? 0.072 1.422 -14.138 1.00 95.38 98 THR A O 1
ATOM 824 N N . ILE A 1 99 ? 0.883 -0.146 -12.750 1.00 96.25 99 ILE A N 1
ATOM 825 C CA . ILE A 1 99 ? 2.281 -0.041 -13.186 1.00 96.25 99 ILE A CA 1
ATOM 826 C C . ILE A 1 99 ? 2.403 -0.394 -14.668 1.00 96.25 99 ILE A C 1
ATOM 828 O O . ILE A 1 99 ? 3.005 0.363 -15.423 1.00 96.25 99 ILE A O 1
ATOM 832 N N . ARG A 1 100 ? 1.787 -1.501 -15.104 1.00 95.75 100 ARG A N 1
ATOM 833 C CA . ARG A 1 100 ? 1.811 -1.914 -16.513 1.00 95.75 100 ARG A CA 1
ATOM 834 C C . ARG A 1 100 ? 1.182 -0.862 -17.419 1.00 95.75 100 ARG A C 1
ATOM 836 O O . ARG A 1 100 ? 1.727 -0.591 -18.478 1.00 95.75 100 ARG A O 1
ATOM 843 N N . ASN A 1 101 ? 0.052 -0.284 -17.017 1.00 95.88 101 ASN A N 1
ATOM 844 C CA . ASN A 1 101 ? -0.617 0.737 -17.812 1.00 95.88 101 ASN A CA 1
ATOM 845 C C . ASN A 1 101 ? 0.201 2.039 -17.877 1.00 95.88 101 ASN A C 1
ATOM 847 O O . ASN A 1 101 ? 0.414 2.565 -18.964 1.00 95.88 101 ASN A O 1
ATOM 851 N N . LEU A 1 102 ? 0.679 2.546 -16.735 1.00 95.75 102 LEU A N 1
ATOM 852 C CA . LEU A 1 102 ? 1.385 3.832 -16.669 1.00 95.75 102 LEU A CA 1
ATOM 853 C C . LEU A 1 102 ? 2.791 3.801 -17.282 1.00 95.75 102 LEU A C 1
ATOM 855 O O . LEU A 1 102 ? 3.285 4.850 -17.676 1.00 95.75 102 LEU A O 1
ATOM 859 N N . LEU A 1 103 ? 3.418 2.626 -17.371 1.00 94.81 103 LEU A N 1
ATOM 860 C CA . LEU A 1 103 ? 4.721 2.427 -18.018 1.00 94.81 103 LEU A CA 1
ATOM 861 C C . LEU A 1 103 ? 4.600 1.777 -19.405 1.00 94.81 103 LEU A C 1
ATOM 863 O O . LEU A 1 103 ? 5.590 1.321 -19.973 1.00 94.81 103 LEU A O 1
ATOM 867 N N . SER A 1 104 ? 3.384 1.691 -19.950 1.00 94.06 104 SER A N 1
ATOM 868 C CA . SER A 1 104 ? 3.181 1.240 -21.326 1.00 94.06 104 SER A CA 1
ATOM 869 C C . SER A 1 104 ? 3.568 2.338 -22.329 1.00 94.06 104 SER A C 1
ATOM 871 O O . SER A 1 104 ? 3.605 3.513 -21.964 1.00 94.06 104 SER A O 1
ATOM 873 N N . PRO A 1 105 ? 3.810 1.991 -23.608 1.00 92.50 105 PRO A N 1
ATOM 874 C CA . PRO A 1 105 ? 4.074 2.983 -24.654 1.00 92.50 105 PRO A CA 1
ATOM 875 C C . PRO A 1 105 ? 2.937 3.997 -24.879 1.00 92.50 105 PRO A C 1
ATOM 877 O O . PRO A 1 105 ? 3.199 5.085 -25.381 1.00 92.50 105 PRO A O 1
ATOM 880 N N . ASP A 1 106 ? 1.696 3.645 -24.519 1.00 94.62 106 ASP A N 1
ATOM 881 C CA . ASP A 1 106 ? 0.499 4.495 -24.616 1.00 94.62 106 ASP A CA 1
ATOM 882 C C . ASP A 1 106 ? -0.208 4.569 -23.244 1.00 94.62 106 ASP A C 1
ATOM 884 O O . ASP A 1 106 ? -1.192 3.858 -22.999 1.00 94.62 106 ASP A O 1
ATOM 888 N N . PRO A 1 107 ? 0.320 5.362 -22.290 1.00 94.06 107 PRO A N 1
ATOM 889 C CA . PRO A 1 107 ? -0.185 5.378 -20.925 1.00 94.06 107 PRO A CA 1
ATOM 890 C C . PRO A 1 107 ? -1.533 6.097 -20.832 1.00 94.06 107 PRO A C 1
ATOM 892 O O . PRO A 1 107 ? -1.684 7.254 -21.225 1.00 94.06 107 PRO A O 1
ATOM 895 N N 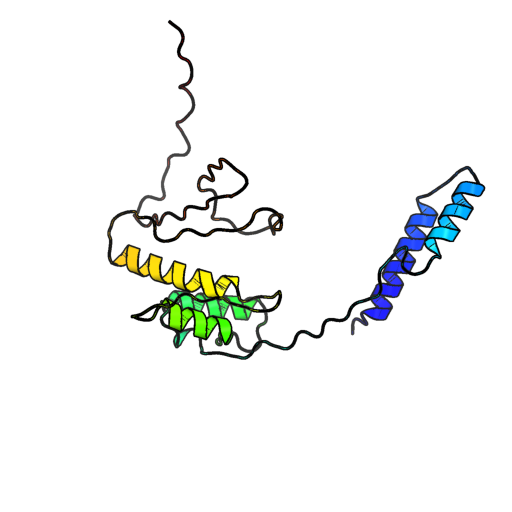. ARG A 1 108 ? -2.520 5.433 -20.222 1.00 95.19 108 ARG A N 1
ATOM 896 C CA . ARG A 1 108 ? -3.850 6.014 -19.972 1.00 95.19 108 ARG A CA 1
ATOM 897 C C . ARG A 1 108 ? -3.982 6.524 -18.537 1.00 95.19 108 ARG A C 1
ATOM 899 O O . ARG A 1 108 ? -3.425 5.899 -17.635 1.00 95.19 108 ARG A O 1
ATOM 906 N N . PRO A 1 109 ? -4.745 7.600 -18.273 1.00 94.31 109 PRO A N 1
ATOM 907 C CA . PRO A 1 109 ? -5.0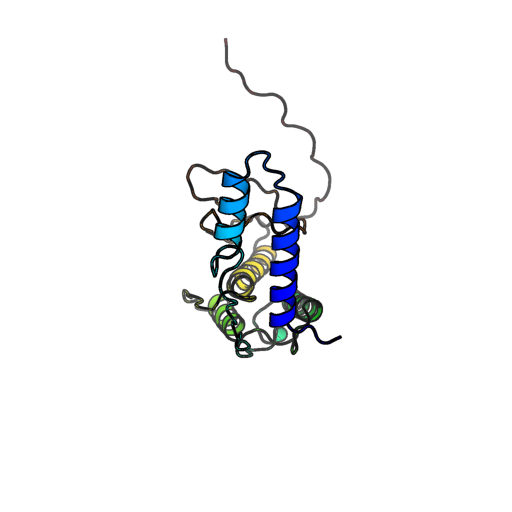67 8.006 -16.907 1.00 94.31 109 PRO A CA 1
ATOM 908 C C . PRO A 1 109 ? -5.751 6.870 -16.131 1.00 94.31 109 PRO A C 1
ATOM 910 O O . PRO A 1 109 ? -6.648 6.211 -16.655 1.00 94.31 109 PRO A O 1
ATOM 913 N N . VAL A 1 110 ? -5.346 6.650 -14.877 1.00 93.25 110 VAL A N 1
ATOM 914 C CA . VAL A 1 110 ? -5.882 5.581 -14.015 1.00 93.25 110 VAL A CA 1
ATOM 915 C C . VAL A 1 110 ? -6.424 6.171 -12.724 1.00 93.25 110 VAL A C 1
ATOM 917 O O . VAL A 1 110 ? -5.776 7.001 -12.088 1.00 93.25 110 VAL A O 1
ATOM 920 N N . VAL A 1 111 ? -7.585 5.676 -12.297 1.00 92.25 111 VAL A N 1
ATOM 921 C CA . VAL A 1 111 ? -8.129 5.911 -10.958 1.00 92.25 111 VAL A CA 1
ATOM 922 C C . VAL A 1 111 ? -8.023 4.613 -10.164 1.00 92.25 111 VAL A C 1
ATOM 924 O O . VAL A 1 111 ? -8.644 3.611 -10.510 1.00 92.25 111 VAL A O 1
ATOM 927 N N . VAL A 1 112 ? -7.232 4.619 -9.090 1.00 89.00 112 VAL A N 1
ATOM 928 C CA . VAL A 1 112 ? -7.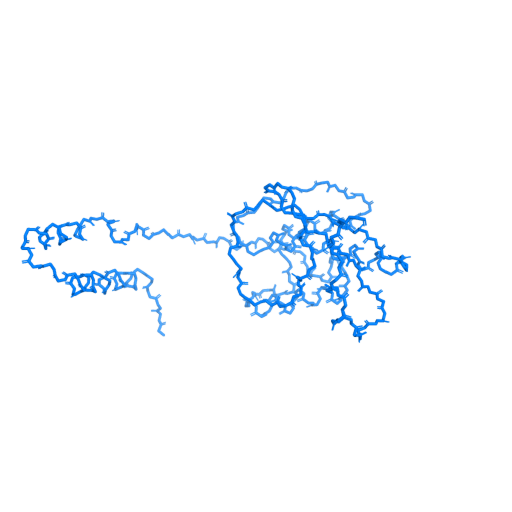019 3.431 -8.248 1.00 89.00 112 VAL A CA 1
ATOM 929 C C . VAL A 1 112 ? -7.988 3.440 -7.064 1.00 89.00 112 VAL A C 1
ATOM 931 O O . VAL A 1 112 ? -7.732 4.048 -6.020 1.00 89.00 112 VAL A O 1
ATOM 934 N N . THR A 1 113 ? -9.101 2.719 -7.202 1.00 85.25 113 THR A N 1
ATOM 935 C CA . THR A 1 113 ? -10.091 2.526 -6.135 1.00 85.25 113 THR A CA 1
ATOM 936 C C . THR A 1 113 ? -9.788 1.239 -5.360 1.00 85.25 113 THR A C 1
ATOM 938 O O . THR A 1 113 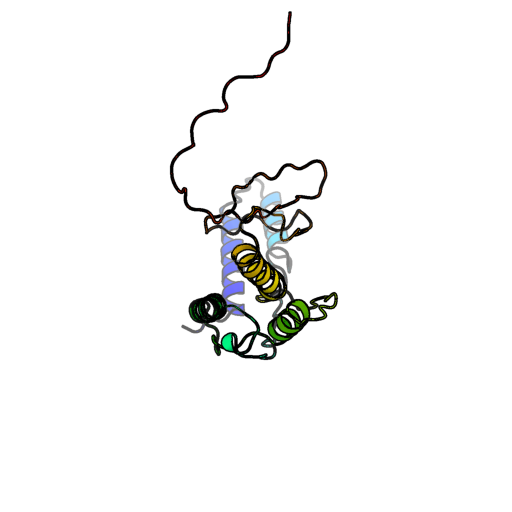? -10.068 0.120 -5.772 1.00 85.25 113 THR A O 1
ATOM 941 N N . THR A 1 114 ? -9.166 1.387 -4.196 1.00 80.25 114 THR A N 1
ATOM 942 C CA . THR A 1 114 ? -8.945 0.287 -3.234 1.00 80.25 114 THR A CA 1
ATOM 943 C C . THR A 1 114 ? -9.400 0.715 -1.837 1.00 80.25 114 THR A C 1
ATOM 945 O O . THR A 1 114 ? -9.550 1.914 -1.590 1.00 80.25 114 THR A O 1
ATOM 948 N N . GLY A 1 115 ? -9.634 -0.230 -0.923 1.00 68.44 115 GLY A N 1
ATOM 949 C CA . GLY A 1 115 ? -9.864 0.102 0.489 1.00 68.44 115 GLY A CA 1
ATOM 950 C C . GLY A 1 115 ? -8.653 0.799 1.125 1.00 68.44 115 GLY A C 1
ATOM 951 O O . GLY A 1 115 ? -7.575 0.866 0.526 1.00 68.44 115 GLY A O 1
ATOM 952 N N . THR A 1 116 ? -8.814 1.324 2.338 1.00 64.56 116 THR A N 1
ATOM 953 C CA . THR A 1 116 ? -7.686 1.757 3.175 1.00 64.56 116 THR A CA 1
ATOM 954 C C . THR A 1 116 ? -6.762 0.563 3.419 1.00 64.56 116 THR A C 1
ATOM 956 O O . THR A 1 116 ? -7.197 -0.497 3.861 1.00 64.56 116 THR A O 1
ATOM 959 N N . GLY A 1 117 ? -5.488 0.695 3.052 1.00 66.25 117 GLY A N 1
ATOM 960 C CA . GLY A 1 117 ? -4.540 -0.410 3.142 1.00 66.25 117 GLY A CA 1
ATOM 961 C C . GLY A 1 117 ? -3.260 -0.194 2.334 1.00 66.25 117 GLY A C 1
ATOM 962 O O . GLY A 1 117 ? -3.143 0.790 1.592 1.00 66.25 117 GLY A O 1
ATOM 963 N N . PRO A 1 118 ? -2.287 -1.109 2.483 1.00 64.81 118 PRO A N 1
ATOM 964 C CA . PRO A 1 118 ? -0.995 -1.019 1.820 1.00 64.81 118 PRO A CA 1
ATOM 965 C C . PRO A 1 118 ? -1.164 -1.312 0.326 1.00 64.81 118 PRO A C 1
ATOM 967 O O . PRO A 1 118 ? -1.613 -2.391 -0.052 1.00 64.81 118 PRO A O 1
ATOM 970 N N . GLY A 1 119 ? -0.814 -0.351 -0.530 1.00 78.12 119 GLY A N 1
ATOM 971 C CA . GLY A 1 119 ? -0.624 -0.633 -1.952 1.00 78.12 119 GLY A CA 1
ATOM 972 C C . GLY A 1 119 ? -0.945 0.495 -2.926 1.00 78.12 119 GLY A C 1
ATOM 973 O O . GLY A 1 119 ? -0.391 0.509 -4.025 1.00 78.12 119 GLY A O 1
ATOM 974 N N . LYS A 1 120 ? -1.777 1.470 -2.530 1.00 87.50 120 LYS A N 1
ATOM 975 C CA . LYS A 1 120 ? -2.077 2.656 -3.357 1.00 87.50 120 LYS A CA 1
ATOM 976 C C . LYS A 1 120 ? -0.825 3.474 -3.629 1.00 87.50 120 LYS A C 1
ATOM 978 O O . LYS A 1 120 ? -0.566 3.839 -4.768 1.00 87.50 120 LYS A O 1
ATOM 983 N N . THR A 1 121 ? -0.066 3.734 -2.566 1.00 88.00 121 THR A N 1
ATOM 984 C CA . THR A 1 121 ? 1.166 4.518 -2.591 1.00 88.00 121 THR A CA 1
ATOM 985 C C . THR A 1 121 ? 2.141 3.960 -3.615 1.00 88.00 121 THR A C 1
ATOM 987 O O . THR A 1 121 ? 2.635 4.684 -4.468 1.00 88.00 121 THR A O 1
ATOM 990 N N . GLU A 1 122 ? 2.360 2.652 -3.595 1.00 90.50 122 GLU A N 1
ATOM 991 C CA . GLU A 1 122 ? 3.240 1.972 -4.535 1.00 90.50 122 GLU A CA 1
ATOM 992 C C . GLU A 1 122 ? 2.687 1.987 -5.966 1.00 90.50 122 GLU A C 1
ATOM 994 O O . GLU A 1 122 ? 3.464 2.159 -6.901 1.00 90.50 122 GLU A O 1
ATOM 999 N N . ALA A 1 123 ? 1.364 1.862 -6.142 1.00 91.06 123 ALA A N 1
ATOM 1000 C CA . ALA A 1 123 ? 0.730 1.852 -7.460 1.00 91.06 123 ALA A CA 1
ATOM 1001 C C . ALA A 1 123 ? 0.988 3.144 -8.258 1.00 91.06 123 ALA A C 1
ATOM 1003 O O . ALA A 1 123 ? 1.180 3.059 -9.468 1.00 91.06 123 ALA A O 1
ATOM 1004 N N . PHE A 1 124 ? 1.041 4.315 -7.607 1.00 89.94 124 PHE A N 1
ATOM 1005 C CA . PHE A 1 124 ? 1.358 5.581 -8.288 1.00 89.94 124 PHE A CA 1
ATOM 1006 C C . PHE A 1 124 ? 2.818 6.036 -8.133 1.00 89.94 124 PHE A C 1
ATOM 1008 O O . PHE A 1 124 ? 3.331 6.700 -9.029 1.00 89.94 124 PHE A O 1
ATOM 1015 N N . LEU A 1 125 ? 3.516 5.699 -7.038 1.00 92.00 125 LEU A N 1
ATOM 1016 C CA . LEU A 1 125 ? 4.910 6.127 -6.846 1.00 92.00 125 LEU A CA 1
ATOM 1017 C C . LEU A 1 125 ? 5.910 5.320 -7.673 1.00 92.00 125 LEU A C 1
ATOM 1019 O O . LEU A 1 125 ? 6.905 5.887 -8.118 1.00 92.00 125 LEU A O 1
ATOM 1023 N N . LEU A 1 126 ? 5.694 4.016 -7.871 1.00 94.19 126 LEU A N 1
ATOM 1024 C CA . LEU A 1 126 ? 6.653 3.193 -8.614 1.00 94.19 126 LEU A CA 1
ATOM 1025 C C . LEU A 1 126 ? 6.830 3.652 -10.068 1.00 94.19 126 LEU A C 1
ATOM 1027 O O . LEU A 1 126 ? 7.981 3.814 -10.472 1.00 94.19 126 LEU A O 1
ATOM 1031 N N . PRO A 1 127 ? 5.756 3.946 -10.829 1.00 94.38 127 PRO A N 1
ATOM 1032 C CA . PRO A 1 127 ? 5.898 4.485 -12.180 1.00 94.38 127 PRO A CA 1
ATOM 1033 C C . PRO A 1 127 ? 6.644 5.823 -12.212 1.00 94.38 127 PRO A C 1
ATOM 1035 O O . PRO A 1 127 ? 7.479 6.049 -13.081 1.00 94.38 127 PRO A O 1
ATOM 1038 N N . VAL A 1 128 ? 6.406 6.686 -11.219 1.00 93.06 128 VAL A N 1
ATOM 1039 C CA . VAL A 1 128 ? 7.091 7.980 -11.080 1.00 93.06 128 VAL A CA 1
ATOM 1040 C C . VAL A 1 128 ? 8.593 7.802 -10.861 1.00 93.06 128 VAL A C 1
ATOM 1042 O O . VAL A 1 128 ? 9.396 8.480 -11.499 1.00 93.06 128 VAL A O 1
ATOM 1045 N N . ILE A 1 129 ? 8.982 6.887 -9.969 1.00 92.44 129 ILE A N 1
ATOM 1046 C CA . ILE A 1 129 ? 10.393 6.590 -9.693 1.00 92.44 129 ILE A CA 1
ATOM 1047 C C . ILE A 1 129 ? 11.057 5.981 -10.929 1.00 92.44 129 ILE A C 1
ATOM 1049 O O . ILE A 1 129 ? 12.152 6.411 -11.285 1.00 92.44 129 ILE A O 1
ATOM 1053 N N . GLN A 1 130 ? 10.394 5.028 -11.591 1.00 93.88 130 GLN A N 1
ATOM 1054 C CA . GLN A 1 130 ? 10.896 4.398 -12.810 1.00 93.88 130 GLN A CA 1
ATOM 1055 C C . GLN A 1 130 ? 11.162 5.438 -13.906 1.00 93.88 130 GLN A C 1
ATOM 1057 O O . GLN A 1 130 ? 12.278 5.513 -14.416 1.00 93.88 130 GLN A O 1
ATOM 1062 N N . ASN A 1 131 ? 10.191 6.316 -14.178 1.00 91.00 131 ASN A N 1
ATOM 1063 C CA . ASN A 1 131 ? 10.349 7.388 -15.160 1.00 91.00 131 ASN A CA 1
ATOM 1064 C C . ASN A 1 131 ? 11.508 8.334 -14.800 1.00 91.00 131 ASN A C 1
ATOM 1066 O O . ASN A 1 131 ? 12.239 8.790 -15.668 1.00 91.00 131 ASN A O 1
ATOM 1070 N N . ALA A 1 132 ? 11.739 8.599 -13.513 1.00 89.56 132 ALA A N 1
ATOM 1071 C CA . ALA A 1 132 ? 12.871 9.419 -13.081 1.00 89.56 132 ALA A CA 1
ATOM 1072 C C . ALA A 1 132 ? 14.235 8.761 -13.297 1.00 89.56 132 ALA A C 1
ATOM 1074 O O . ALA A 1 132 ? 15.213 9.464 -13.555 1.00 89.56 132 ALA A O 1
ATOM 1075 N N . LEU A 1 133 ? 14.319 7.437 -13.134 1.00 89.75 133 LEU A N 1
ATOM 1076 C CA . LEU A 1 133 ? 15.538 6.681 -13.416 1.00 89.75 133 LEU A CA 1
ATOM 1077 C C . LEU A 1 133 ? 15.852 6.729 -14.914 1.00 89.75 133 LEU A C 1
ATOM 1079 O O . LEU A 1 133 ? 16.993 6.996 -15.291 1.00 89.75 133 LEU A O 1
ATOM 1083 N N . GLU A 1 134 ? 14.833 6.550 -15.752 1.00 88.75 134 GLU A N 1
ATOM 1084 C CA . GLU A 1 134 ? 14.943 6.649 -17.209 1.00 88.75 134 GLU A CA 1
ATOM 1085 C C . GLU A 1 134 ? 15.310 8.068 -17.657 1.00 88.75 134 GLU A C 1
ATOM 1087 O O . GLU A 1 134 ? 16.253 8.244 -18.430 1.00 88.75 134 GLU A O 1
ATOM 1092 N N . ASP A 1 135 ? 14.650 9.090 -17.107 1.00 89.38 135 ASP A N 1
ATOM 1093 C CA . ASP A 1 135 ? 14.962 10.496 -17.365 1.00 89.38 135 ASP A CA 1
ATOM 1094 C C . ASP A 1 135 ? 16.399 10.838 -16.966 1.00 89.38 135 ASP A C 1
ATOM 1096 O O . ASP A 1 135 ? 17.087 11.541 -17.700 1.00 89.38 135 ASP A O 1
ATOM 1100 N N . ALA A 1 136 ? 16.878 10.348 -15.819 1.00 86.44 136 ALA A N 1
ATOM 1101 C CA . ALA A 1 136 ? 18.243 10.600 -15.364 1.00 86.44 136 ALA A CA 1
ATOM 1102 C C . ALA A 1 136 ? 19.295 9.926 -16.258 1.00 86.44 136 ALA A C 1
ATOM 1104 O O . ALA A 1 136 ? 20.384 10.473 -16.439 1.00 86.44 136 ALA A O 1
ATOM 1105 N N . ALA A 1 137 ? 18.982 8.755 -16.821 1.00 86.62 137 ALA A N 1
ATOM 1106 C CA . ALA A 1 137 ? 19.852 8.067 -17.770 1.00 86.62 137 ALA A CA 1
ATOM 1107 C C . ALA A 1 137 ? 19.833 8.729 -19.159 1.00 86.62 137 ALA A C 1
ATOM 1109 O O . ALA A 1 137 ? 20.866 8.807 -19.823 1.00 86.62 137 ALA A O 1
ATOM 1110 N N . ARG A 1 138 ? 18.669 9.226 -19.595 1.00 87.19 138 ARG A N 1
ATOM 1111 C CA . ARG A 1 138 ? 18.472 9.840 -20.916 1.00 87.19 138 ARG A CA 1
ATOM 1112 C C . ARG A 1 138 ? 18.919 11.297 -20.969 1.00 87.19 138 ARG A C 1
ATOM 1114 O O . ARG A 1 138 ? 19.463 11.747 -21.977 1.00 87.19 138 ARG A O 1
ATOM 1121 N N . TYR A 1 139 ? 18.683 12.045 -19.899 1.00 83.19 139 TYR A N 1
ATOM 1122 C CA . TYR A 1 139 ? 18.926 13.476 -19.820 1.00 83.19 139 TYR A CA 1
ATOM 1123 C C . TYR A 1 139 ? 19.954 13.774 -18.725 1.00 83.19 139 TYR A C 1
ATOM 1125 O O . TYR A 1 139 ? 19.676 13.706 -17.534 1.00 83.19 139 TYR A O 1
ATOM 1133 N N . SER A 1 140 ? 21.142 14.238 -19.118 1.00 77.44 140 SER A N 1
ATOM 1134 C CA . SER A 1 140 ? 22.192 14.670 -18.177 1.00 77.44 140 SER A CA 1
ATOM 1135 C C . SER A 1 140 ? 21.917 16.054 -17.546 1.00 77.44 140 SER A C 1
ATOM 1137 O O . SER A 1 140 ? 22.845 16.801 -17.218 1.00 77.44 140 SER A O 1
ATOM 1139 N N . ARG A 1 141 ? 20.648 16.459 -17.417 1.00 78.19 141 ARG A N 1
ATOM 1140 C CA . ARG A 1 141 ? 20.228 17.779 -16.919 1.00 78.19 141 ARG A CA 1
ATOM 1141 C C . ARG A 1 141 ? 19.129 17.630 -15.875 1.00 78.19 141 ARG A C 1
ATOM 1143 O O . ARG A 1 141 ? 18.234 16.810 -16.011 1.00 78.19 141 ARG A O 1
ATOM 1150 N N . SER A 1 142 ? 19.163 18.481 -14.851 1.00 75.44 142 SER A N 1
ATOM 1151 C CA . SER A 1 142 ? 18.112 18.515 -13.830 1.00 75.44 142 SER A CA 1
ATOM 1152 C C . SER A 1 142 ? 16.786 19.003 -14.425 1.00 75.44 142 SER A C 1
ATOM 1154 O O . SER A 1 142 ? 16.745 20.113 -14.963 1.00 75.44 142 SER A O 1
ATOM 1156 N N . GLY A 1 143 ? 15.716 18.227 -14.254 1.00 80.12 143 GLY A N 1
ATOM 1157 C CA . GLY A 1 143 ? 14.367 18.531 -14.741 1.00 80.12 143 GLY A CA 1
ATOM 1158 C C . GLY A 1 143 ? 13.290 18.398 -13.662 1.00 80.12 143 GLY A C 1
ATOM 1159 O O . GLY A 1 143 ? 13.575 18.084 -12.504 1.00 80.12 143 GLY A O 1
ATOM 1160 N N . LEU A 1 144 ? 12.045 18.702 -14.033 1.00 82.56 144 LEU A N 1
ATOM 1161 C CA . LEU A 1 144 ? 10.862 18.328 -13.260 1.00 82.56 144 LEU A CA 1
ATOM 1162 C C . LEU A 1 144 ? 10.311 17.034 -13.861 1.00 82.56 144 LEU A C 1
ATOM 1164 O O . LEU A 1 144 ? 9.901 17.054 -15.014 1.00 82.56 144 LEU A O 1
ATOM 1168 N N . THR A 1 145 ? 10.275 15.959 -13.077 1.00 81.38 145 THR A N 1
ATOM 1169 C CA . THR A 1 145 ? 9.760 14.658 -13.536 1.00 81.38 145 THR A CA 1
ATOM 1170 C C . THR A 1 145 ? 8.293 14.454 -13.152 1.00 81.38 145 THR A C 1
ATOM 1172 O O . THR A 1 145 ? 7.523 13.880 -13.913 1.00 81.38 145 THR A O 1
ATOM 1175 N N . THR A 1 146 ? 7.860 14.911 -11.970 1.00 86.56 146 THR A N 1
ATOM 1176 C CA . THR A 1 146 ? 6.488 14.666 -11.484 1.00 86.56 146 THR A CA 1
ATOM 1177 C C . THR A 1 146 ? 6.025 15.736 -10.499 1.00 86.56 146 THR A C 1
ATOM 1179 O O . THR A 1 146 ? 6.819 16.277 -9.726 1.00 86.56 146 THR A O 1
ATOM 1182 N N . ILE A 1 147 ? 4.718 16.010 -10.512 1.00 89.25 147 ILE A N 1
ATOM 1183 C CA . ILE A 1 147 ? 4.008 16.804 -9.506 1.00 89.25 147 ILE A CA 1
ATOM 1184 C C . ILE A 1 147 ? 3.086 15.859 -8.736 1.00 89.25 147 ILE A C 1
ATOM 1186 O O . ILE A 1 147 ? 2.194 15.251 -9.322 1.00 89.25 147 ILE A O 1
ATOM 1190 N N . LEU A 1 148 ? 3.300 15.744 -7.425 1.00 88.06 148 LEU A N 1
ATOM 1191 C CA . LEU A 1 148 ? 2.408 15.008 -6.536 1.00 88.06 148 LEU A CA 1
ATOM 1192 C C . LEU A 1 148 ? 1.513 16.003 -5.800 1.00 88.06 148 LEU A C 1
ATOM 1194 O O . LEU A 1 148 ? 2.009 16.860 -5.068 1.00 88.06 148 LEU A O 1
ATOM 1198 N N . VAL A 1 149 ? 0.203 15.874 -5.996 1.00 87.56 149 VAL A N 1
ATOM 1199 C CA . VAL A 1 149 ? -0.800 16.685 -5.304 1.00 87.56 149 VAL A CA 1
ATOM 1200 C C . VAL A 1 149 ? -1.427 15.835 -4.210 1.00 87.56 149 VAL A C 1
ATOM 1202 O O . VAL A 1 149 ? -1.935 14.748 -4.478 1.00 87.56 149 VAL A O 1
ATOM 1205 N N . TYR A 1 150 ? -1.383 16.330 -2.976 1.00 81.12 150 TYR A N 1
ATOM 1206 C CA . TYR A 1 150 ? -1.990 15.674 -1.824 1.00 81.12 150 TYR A CA 1
ATOM 1207 C C . TYR A 1 150 ? -2.825 16.694 -1.036 1.00 81.12 150 TYR A C 1
ATOM 1209 O O . TYR A 1 150 ? -2.307 17.773 -0.729 1.00 81.12 150 TYR A O 1
ATOM 1217 N N . PRO A 1 151 ? -4.098 16.401 -0.709 1.00 67.31 151 PRO A N 1
ATOM 1218 C CA . PRO A 1 151 ? -4.919 17.301 0.095 1.00 67.31 151 PRO A CA 1
ATOM 1219 C C . PRO A 1 151 ? -4.370 17.346 1.529 1.00 67.31 151 PRO A C 1
ATOM 1221 O O . PRO A 1 151 ? -4.296 16.327 2.216 1.00 67.31 151 PRO A O 1
ATOM 1224 N N . MET A 1 152 ? -3.933 18.517 1.996 1.00 69.25 152 MET A N 1
ATOM 1225 C CA . MET A 1 152 ? -3.453 18.662 3.373 1.00 69.25 152 MET A CA 1
ATOM 1226 C C . MET A 1 152 ? -4.616 18.577 4.367 1.00 69.25 152 MET A C 1
ATOM 1228 O O . MET A 1 152 ? -5.484 19.443 4.360 1.00 69.25 152 MET A O 1
ATOM 1232 N N . ASN A 1 153 ? -4.598 17.529 5.199 1.00 57.03 153 ASN A N 1
ATOM 1233 C CA . ASN A 1 153 ? -4.908 17.481 6.644 1.00 57.03 153 ASN A CA 1
ATOM 1234 C C . ASN A 1 153 ? -5.274 16.038 7.055 1.00 57.03 153 ASN A C 1
ATOM 1236 O O . ASN A 1 153 ? -6.395 15.782 7.471 1.00 57.03 153 ASN A O 1
ATOM 1240 N N . ALA A 1 154 ? -4.354 15.073 6.909 1.00 43.75 154 ALA A N 1
ATOM 1241 C CA . ALA A 1 154 ? -4.519 13.721 7.478 1.00 43.75 154 ALA A CA 1
ATOM 1242 C C . ALA A 1 154 ? -3.215 12.901 7.520 1.00 43.75 154 ALA A C 1
ATOM 1244 O O . ALA A 1 154 ? -3.248 11.687 7.368 1.00 43.75 154 ALA A O 1
ATOM 1245 N N . LEU A 1 155 ? -2.048 13.529 7.688 1.00 42.75 155 LEU A N 1
ATOM 1246 C CA . LEU A 1 155 ? -0.840 12.778 8.032 1.00 42.75 155 LEU A CA 1
ATOM 1247 C C . LEU A 1 155 ? -0.007 13.612 9.008 1.00 42.75 155 LEU A C 1
ATOM 1249 O O . LEU A 1 155 ? 0.876 14.377 8.621 1.00 42.75 155 LEU A O 1
ATOM 1253 N N . ALA A 1 156 ? -0.318 13.467 10.299 1.00 30.61 156 ALA A N 1
ATOM 1254 C CA . ALA A 1 156 ? 0.706 13.628 11.321 1.00 30.61 156 ALA A CA 1
ATOM 1255 C C . ALA A 1 156 ? 1.909 12.759 10.901 1.00 30.61 156 ALA A C 1
ATOM 1257 O O . ALA A 1 156 ? 1.699 11.660 10.378 1.00 30.61 156 ALA A O 1
ATOM 1258 N N . PRO A 1 157 ? 3.152 13.244 11.040 1.00 34.50 157 PRO A N 1
ATOM 1259 C CA . PRO A 1 157 ? 4.322 12.523 10.568 1.00 34.50 157 PRO A CA 1
ATOM 1260 C C . PRO A 1 157 ? 4.373 11.156 11.250 1.00 34.50 157 PRO A C 1
ATOM 1262 O O . PRO A 1 157 ? 4.680 11.062 12.434 1.00 34.50 157 PRO A O 1
ATOM 1265 N N . THR A 1 158 ? 4.088 10.088 10.502 1.00 29.19 158 THR A N 1
ATOM 1266 C CA . THR A 1 158 ? 4.462 8.741 10.918 1.00 29.19 158 THR A CA 1
ATOM 1267 C C . THR A 1 158 ? 5.981 8.727 10.946 1.00 29.19 158 THR A C 1
ATOM 1269 O O . THR A 1 158 ? 6.654 8.785 9.913 1.00 29.19 158 THR A O 1
ATOM 1272 N N . THR A 1 159 ? 6.508 8.795 12.156 1.00 33.28 159 THR A N 1
ATOM 1273 C CA . THR A 1 159 ? 7.919 8.874 12.492 1.00 33.28 159 THR A CA 1
ATOM 1274 C C . THR A 1 159 ? 8.715 7.796 11.752 1.00 33.28 159 THR A C 1
ATOM 1276 O O . THR A 1 159 ? 8.274 6.655 11.647 1.00 33.28 159 THR A O 1
ATOM 1279 N N . SER A 1 160 ? 9.920 8.171 11.308 1.00 31.28 160 SER A N 1
ATOM 1280 C CA . SER A 1 160 ? 10.997 7.344 10.729 1.00 31.28 160 SER A CA 1
ATOM 1281 C C . SER A 1 160 ? 10.961 7.058 9.214 1.00 31.28 160 SER A C 1
ATOM 1283 O O . SER A 1 160 ? 10.546 6.014 8.731 1.00 31.28 160 SER A O 1
ATOM 1285 N N . SER A 1 161 ? 11.543 7.956 8.417 1.00 25.38 161 SER A N 1
ATOM 1286 C CA . SER A 1 161 ? 12.904 7.763 7.877 1.00 25.38 161 SER A CA 1
ATOM 1287 C C . SER A 1 161 ? 13.261 8.866 6.868 1.00 25.38 161 SER A C 1
ATOM 1289 O O . SER A 1 161 ? 12.501 9.270 5.996 1.00 25.38 161 SER A O 1
ATOM 1291 N N . SER A 1 162 ? 14.445 9.416 7.088 1.00 36.59 162 SER A N 1
ATOM 1292 C CA . SER A 1 162 ? 15.138 10.494 6.387 1.00 36.59 162 SER A CA 1
ATOM 1293 C C . SER A 1 162 ? 15.131 10.401 4.856 1.00 36.59 162 SER A C 1
ATOM 1295 O O . SER A 1 162 ? 15.775 9.502 4.329 1.00 36.59 162 SER A O 1
ATOM 1297 N N . ALA A 1 163 ? 14.520 11.379 4.166 1.00 36.50 163 ALA A N 1
ATOM 1298 C CA . ALA A 1 163 ? 15.031 12.005 2.926 1.00 36.50 163 ALA A CA 1
ATOM 1299 C C . ALA A 1 163 ? 13.983 12.916 2.247 1.00 36.50 163 ALA A C 1
ATOM 1301 O O . ALA A 1 163 ? 13.609 12.682 1.105 1.00 36.50 163 ALA A O 1
ATOM 1302 N N . SER A 1 164 ? 13.471 13.961 2.904 1.00 34.09 164 SER A N 1
ATOM 1303 C CA . SER A 1 164 ? 12.625 14.966 2.224 1.00 34.09 164 SER A CA 1
ATOM 1304 C C . SER A 1 164 ? 12.598 16.275 3.004 1.00 34.09 164 SER A C 1
ATOM 1306 O O . SER A 1 164 ? 11.606 16.647 3.618 1.00 34.09 164 SER A O 1
ATOM 1308 N N . ARG A 1 165 ? 13.723 16.993 3.010 1.00 34.84 165 ARG A N 1
ATOM 1309 C CA . ARG A 1 165 ? 13.742 18.410 3.392 1.00 34.84 165 ARG A CA 1
ATOM 1310 C C . ARG A 1 165 ? 14.136 19.232 2.168 1.00 34.84 165 ARG A C 1
ATOM 1312 O O . ARG A 1 165 ? 15.207 19.821 2.116 1.00 34.84 165 ARG A O 1
ATOM 1319 N N . SER A 1 166 ? 13.279 19.223 1.148 1.00 36.44 166 SER A N 1
ATOM 1320 C CA . SER A 1 166 ? 13.408 20.102 -0.016 1.00 36.44 166 SER A CA 1
ATOM 1321 C C . SER A 1 166 ? 12.179 20.998 -0.128 1.00 36.44 166 SER A C 1
ATOM 1323 O O . SER A 1 166 ? 11.181 20.627 -0.729 1.00 36.44 166 SER A O 1
ATOM 1325 N N . ILE A 1 167 ? 12.298 22.176 0.489 1.00 40.38 167 ILE A N 1
ATOM 1326 C CA . ILE A 1 167 ? 11.652 23.441 0.112 1.00 40.38 167 ILE A CA 1
ATOM 1327 C C . ILE A 1 167 ? 10.182 23.284 -0.318 1.00 40.38 167 ILE A C 1
ATOM 1329 O O . ILE A 1 167 ? 9.845 23.380 -1.495 1.00 40.38 167 ILE A O 1
ATOM 1333 N N . CYS A 1 168 ? 9.298 23.123 0.664 1.00 33.28 168 CYS A N 1
ATOM 1334 C CA . CYS A 1 168 ? 7.896 23.486 0.499 1.00 33.28 168 CYS A CA 1
ATOM 1335 C C . CYS A 1 168 ? 7.807 25.017 0.575 1.00 33.28 168 CYS A C 1
ATOM 1337 O O . CYS A 1 168 ? 8.063 25.602 1.627 1.00 33.28 168 CYS A O 1
ATOM 1339 N N . ARG A 1 169 ? 7.483 25.688 -0.533 1.00 31.66 169 ARG A N 1
ATOM 1340 C CA . ARG A 1 169 ? 6.960 27.062 -0.498 1.00 31.66 169 ARG A CA 1
ATOM 1341 C C . ARG A 1 169 ? 5.470 26.969 -0.796 1.00 31.66 169 ARG A C 1
ATOM 1343 O O . ARG A 1 169 ? 5.105 26.614 -1.909 1.00 31.66 169 ARG A O 1
ATOM 1350 N N . GLY A 1 170 ? 4.639 27.236 0.206 1.00 32.41 170 GLY A N 1
ATOM 1351 C CA . GLY A 1 170 ? 3.192 27.330 0.046 1.00 32.41 170 GLY A CA 1
ATOM 1352 C C . GLY A 1 170 ? 2.752 28.789 -0.036 1.00 32.41 170 GLY A C 1
ATOM 1353 O O . GLY A 1 170 ? 3.175 29.609 0.777 1.00 32.41 170 GLY A O 1
ATOM 1354 N N . GLN A 1 171 ? 1.891 29.094 -1.002 1.00 28.27 171 GLN A N 1
ATOM 1355 C CA . GLN A 1 171 ? 0.848 30.107 -0.859 1.00 28.27 171 GLN A CA 1
ATOM 1356 C C . GLN A 1 171 ? -0.481 29.374 -1.081 1.00 28.27 171 GLN A C 1
ATOM 1358 O O . GLN A 1 171 ? -0.664 28.747 -2.122 1.00 28.27 171 GLN A O 1
ATOM 1363 N N . GLY A 1 172 ? -1.368 29.408 -0.081 1.00 37.16 172 GLY A N 1
ATOM 1364 C CA . GLY A 1 172 ? -2.663 28.713 -0.091 1.00 37.16 172 GLY A CA 1
ATOM 1365 C C . GLY A 1 172 ? -2.662 27.294 0.504 1.00 37.16 172 GLY A C 1
ATOM 1366 O O . GLY A 1 172 ? -1.617 26.724 0.812 1.00 37.16 172 GLY A O 1
ATOM 1367 N N . SER A 1 173 ? -3.865 26.733 0.668 1.00 31.31 173 SER A N 1
ATOM 1368 C CA . SER A 1 173 ? -4.208 25.455 1.330 1.00 31.31 173 SER A CA 1
ATOM 1369 C C . SER A 1 173 ? -3.717 24.178 0.621 1.00 31.31 173 SER A C 1
ATOM 1371 O O . SER A 1 173 ? -4.086 23.071 1.008 1.00 31.31 173 SER A O 1
ATOM 1373 N N . VAL A 1 174 ? -2.856 24.306 -0.390 1.00 31.47 174 VAL A N 1
ATOM 1374 C CA . VAL A 1 174 ? -2.306 23.197 -1.180 1.00 31.47 174 VAL A CA 1
ATOM 1375 C C . VAL A 1 174 ? -0.784 23.207 -1.055 1.00 31.47 174 VAL A C 1
ATOM 1377 O O . VAL A 1 174 ? -0.125 24.176 -1.434 1.00 31.47 174 VAL A O 1
ATOM 1380 N N . ALA A 1 175 ? -0.207 22.120 -0.534 1.00 34.78 175 ALA A N 1
ATOM 1381 C CA . ALA A 1 175 ? 1.241 21.935 -0.516 1.00 34.78 175 ALA A CA 1
ATOM 1382 C C . ALA A 1 175 ? 1.722 21.322 -1.836 1.00 34.78 175 ALA A C 1
ATOM 1384 O O . ALA A 1 175 ? 1.263 20.260 -2.251 1.00 34.78 175 ALA A O 1
ATOM 1385 N N . TRP A 1 176 ? 2.690 21.982 -2.470 1.00 28.84 176 TRP A N 1
ATOM 1386 C CA . TRP A 1 176 ? 3.356 21.501 -3.677 1.00 28.84 176 TRP A CA 1
ATOM 1387 C C . TRP A 1 176 ? 4.693 20.867 -3.294 1.00 28.84 176 TRP A C 1
ATOM 1389 O O . TRP A 1 176 ? 5.631 21.570 -2.911 1.00 28.84 176 TRP A O 1
ATOM 1399 N N . CYS A 1 177 ? 4.807 19.547 -3.422 1.00 39.28 177 CYS A N 1
ATOM 1400 C CA . CYS A 1 177 ? 6.090 18.860 -3.300 1.00 39.28 177 CYS A CA 1
ATOM 1401 C C . CYS A 1 177 ? 6.717 18.718 -4.688 1.00 39.28 177 CYS A C 1
ATOM 1403 O O . CYS A 1 177 ? 6.328 17.865 -5.484 1.00 39.28 177 CYS A O 1
ATOM 1405 N N . ARG A 1 178 ? 7.704 19.571 -4.988 1.00 38.72 178 ARG A N 1
ATOM 1406 C CA . ARG A 1 178 ? 8.515 19.455 -6.203 1.00 38.72 178 ARG A CA 1
ATOM 1407 C C . ARG A 1 178 ? 9.642 18.460 -5.959 1.00 38.72 178 ARG A C 1
ATOM 1409 O O . ARG A 1 178 ? 10.611 18.789 -5.276 1.00 38.72 178 ARG A O 1
ATOM 1416 N N . TRP A 1 179 ? 9.555 17.275 -6.553 1.00 39.38 179 TRP A N 1
ATOM 1417 C CA . TRP A 1 179 ? 10.686 16.357 -6.560 1.00 39.38 179 TRP A CA 1
ATOM 1418 C C . TRP A 1 179 ? 11.627 16.714 -7.715 1.00 39.38 179 TRP A C 1
ATOM 1420 O O . TRP A 1 179 ? 11.234 16.744 -8.882 1.00 39.38 179 TRP A O 1
ATOM 1430 N N . ARG A 1 180 ? 12.864 17.082 -7.368 1.00 36.91 180 ARG A N 1
ATOM 1431 C CA . ARG A 1 180 ? 13.920 17.447 -8.318 1.00 36.91 180 ARG A CA 1
ATOM 1432 C C . ARG A 1 180 ? 14.938 16.317 -8.313 1.00 36.91 180 ARG A C 1
ATOM 1434 O O . ARG A 1 180 ? 15.579 16.096 -7.287 1.00 36.91 180 ARG A O 1
ATOM 1441 N N . SER A 1 181 ? 15.093 15.615 -9.431 1.00 34.59 181 SER A N 1
ATOM 1442 C CA . SER A 1 181 ? 16.168 14.639 -9.579 1.00 34.59 181 SER A CA 1
ATOM 1443 C C . SER A 1 181 ? 17.514 15.376 -9.504 1.00 34.59 181 SER A C 1
ATOM 1445 O O . SER A 1 181 ? 17.836 16.251 -10.310 1.00 34.59 181 SER A O 1
ATOM 1447 N N . MET A 1 182 ? 18.283 15.093 -8.454 1.00 31.88 182 MET A N 1
ATOM 1448 C CA . MET A 1 182 ? 19.674 15.521 -8.307 1.00 31.88 182 MET A CA 1
ATOM 1449 C C . MET A 1 182 ? 20.512 14.248 -8.293 1.00 31.88 182 MET A C 1
ATOM 1451 O O . MET A 1 182 ? 20.733 13.655 -7.242 1.00 31.88 182 MET A O 1
ATOM 1455 N N . ILE A 1 183 ? 20.944 13.798 -9.468 1.00 34.91 183 ILE A N 1
ATOM 1456 C CA . ILE A 1 183 ? 21.925 12.719 -9.575 1.00 34.91 183 ILE A CA 1
ATOM 1457 C C . ILE A 1 183 ? 23.082 13.262 -10.409 1.00 34.91 183 ILE A C 1
ATOM 1459 O O . ILE A 1 183 ? 23.003 13.393 -11.623 1.00 34.91 183 ILE A O 1
ATOM 1463 N N . GLY A 1 184 ? 24.126 13.679 -9.697 1.00 27.58 184 GLY A N 1
ATOM 1464 C CA . GLY A 1 184 ? 25.371 14.223 -10.224 1.00 27.58 184 GLY A CA 1
ATOM 1465 C C . GLY A 1 184 ? 26.339 14.419 -9.059 1.00 27.58 184 GLY A C 1
ATOM 1466 O O . GLY A 1 184 ? 26.004 15.063 -8.066 1.00 27.58 184 GLY A O 1
ATOM 1467 N N . ALA A 1 185 ? 27.505 13.785 -9.137 1.00 33.38 185 ALA A N 1
ATOM 1468 C CA . ALA A 1 185 ? 28.478 13.634 -8.062 1.00 33.38 185 ALA A CA 1
ATOM 1469 C C . ALA A 1 185 ? 28.904 14.966 -7.407 1.00 33.38 185 ALA A C 1
ATOM 1471 O O . ALA A 1 185 ? 29.777 15.659 -7.917 1.00 33.38 185 ALA A O 1
ATOM 1472 N N . ARG A 1 186 ? 28.325 15.315 -6.248 1.00 27.28 186 ARG A N 1
ATOM 1473 C CA . ARG A 1 186 ? 28.919 16.228 -5.246 1.00 27.28 186 ARG A CA 1
ATOM 1474 C C . ARG A 1 186 ? 28.147 16.174 -3.924 1.00 27.28 186 ARG A C 1
ATOM 1476 O O . ARG A 1 186 ? 27.544 17.138 -3.466 1.00 27.28 186 ARG A O 1
ATOM 1483 N N . ALA A 1 187 ? 28.228 15.032 -3.249 1.00 32.75 187 ALA A N 1
ATOM 1484 C CA . ALA A 1 187 ? 28.001 14.975 -1.809 1.00 32.75 187 ALA A CA 1
ATOM 1485 C C . ALA A 1 187 ? 29.220 15.586 -1.092 1.0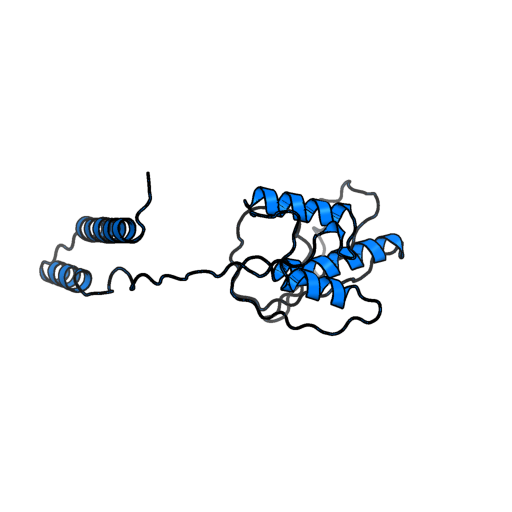0 32.75 187 ALA A C 1
ATOM 1487 O O . ALA A 1 187 ? 30.106 14.859 -0.654 1.00 32.75 187 ALA A O 1
ATOM 1488 N N . ARG A 1 188 ? 29.329 16.922 -1.035 1.00 28.16 188 ARG A N 1
ATOM 1489 C CA . ARG A 1 188 ? 30.214 17.631 -0.088 1.00 28.16 188 ARG A CA 1
ATOM 1490 C C . ARG A 1 188 ? 29.909 19.136 -0.049 1.00 28.16 188 ARG A C 1
ATOM 1492 O O . ARG A 1 188 ? 30.126 19.841 -1.022 1.00 28.16 188 ARG A O 1
ATOM 1499 N N . ARG A 1 189 ? 29.510 19.588 1.148 1.00 32.72 189 ARG A N 1
ATOM 1500 C CA . ARG A 1 189 ? 29.596 20.959 1.695 1.00 32.72 189 ARG A CA 1
ATOM 1501 C C . ARG A 1 189 ? 28.847 22.079 0.951 1.00 32.72 189 ARG A C 1
ATOM 1503 O O . ARG A 1 189 ? 29.405 22.710 0.068 1.00 32.72 189 ARG A O 1
ATOM 1510 N N . SER A 1 190 ? 27.689 22.478 1.486 1.00 28.31 190 SER A N 1
ATOM 1511 C CA . SER A 1 190 ? 27.338 23.908 1.618 1.00 28.31 190 SER A CA 1
ATOM 1512 C C . SER A 1 190 ? 26.229 24.148 2.657 1.00 28.31 190 SER A C 1
ATOM 1514 O O . SER A 1 190 ? 25.233 24.815 2.395 1.00 28.31 190 SER A O 1
ATOM 1516 N N . ALA A 1 191 ? 26.403 23.633 3.875 1.00 31.02 191 ALA A N 1
ATOM 1517 C CA . ALA A 1 191 ? 25.754 24.213 5.050 1.00 31.02 191 ALA A CA 1
ATOM 1518 C C . ALA A 1 191 ? 26.655 25.349 5.557 1.00 31.02 191 ALA A C 1
ATOM 1520 O O . ALA A 1 191 ? 27.478 25.113 6.433 1.00 31.02 191 ALA A O 1
ATOM 1521 N N . ARG A 1 192 ? 26.605 26.523 4.907 1.00 31.22 192 ARG A N 1
ATOM 1522 C CA . ARG A 1 192 ? 27.104 27.836 5.383 1.00 31.22 192 ARG A CA 1
ATOM 1523 C C . ARG A 1 192 ? 27.080 28.834 4.221 1.00 31.22 192 ARG A C 1
ATOM 1525 O O . ARG A 1 192 ? 27.991 28.827 3.402 1.00 31.22 192 ARG A O 1
ATOM 1532 N N . ARG A 1 193 ? 26.035 29.668 4.186 1.00 29.38 193 ARG A N 1
ATOM 1533 C CA . ARG A 1 193 ? 25.954 31.060 3.678 1.00 29.38 193 ARG A CA 1
ATOM 1534 C C . ARG A 1 193 ? 24.547 31.324 3.146 1.00 29.38 193 ARG A C 1
ATOM 1536 O O . ARG A 1 193 ? 24.258 31.081 1.987 1.00 29.38 193 ARG A O 1
ATOM 1543 N N . CYS A 1 194 ? 23.689 31.808 4.036 1.00 25.98 194 CYS A N 1
ATOM 1544 C CA . CYS A 1 194 ? 22.600 32.733 3.722 1.00 25.98 194 CYS A CA 1
ATOM 1545 C C . CYS A 1 194 ? 22.112 33.330 5.050 1.00 25.98 194 CYS A C 1
ATOM 1547 O O . CYS A 1 194 ? 20.989 33.119 5.488 1.00 25.98 194 CYS A O 1
ATOM 1549 N N . ALA A 1 195 ? 23.016 34.029 5.730 1.00 33.03 195 ALA A N 1
ATOM 1550 C CA . ALA A 1 195 ? 22.649 35.113 6.626 1.00 33.03 195 ALA A CA 1
ATOM 1551 C C . ALA A 1 195 ? 23.179 36.388 5.959 1.00 33.03 195 ALA A C 1
ATOM 1553 O O . ALA A 1 195 ? 24.246 36.345 5.349 1.00 33.03 195 ALA A O 1
ATOM 1554 N N . ALA A 1 196 ? 22.421 37.473 6.084 1.00 32.38 196 ALA A N 1
ATOM 1555 C CA . ALA A 1 196 ? 22.631 38.788 5.479 1.00 32.38 196 ALA A CA 1
ATOM 1556 C C . ALA A 1 196 ? 22.245 38.910 3.995 1.00 32.38 196 ALA A C 1
ATOM 1558 O O . ALA A 1 196 ? 23.063 38.744 3.098 1.00 32.38 196 ALA A O 1
ATOM 1559 N N . THR A 1 197 ? 20.979 39.265 3.750 1.00 28.39 197 THR A N 1
ATOM 1560 C CA . THR A 1 197 ? 20.625 40.510 3.032 1.00 28.39 197 THR A CA 1
ATOM 1561 C C . THR A 1 197 ? 19.102 40.702 3.025 1.00 28.39 197 THR A C 1
ATOM 1563 O O . THR A 1 197 ? 18.376 40.216 2.164 1.00 28.39 197 THR A O 1
ATOM 1566 N N . ARG A 1 198 ? 18.607 41.430 4.030 1.00 29.27 198 ARG A N 1
ATOM 1567 C CA . ARG A 1 198 ? 17.415 42.282 3.930 1.00 29.27 198 ARG A CA 1
ATOM 1568 C C . ARG A 1 198 ? 17.717 43.548 4.717 1.00 29.27 198 ARG A C 1
ATOM 1570 O O . ARG A 1 198 ? 17.831 43.462 5.935 1.00 29.27 198 ARG A O 1
ATOM 1577 N N . ARG A 1 199 ? 17.816 44.681 4.025 1.00 28.77 199 ARG A N 1
ATOM 1578 C CA . ARG A 1 199 ? 17.063 45.914 4.305 1.00 28.77 199 ARG A CA 1
ATOM 1579 C C . ARG A 1 199 ? 17.527 47.010 3.349 1.00 28.77 199 ARG A C 1
ATOM 1581 O 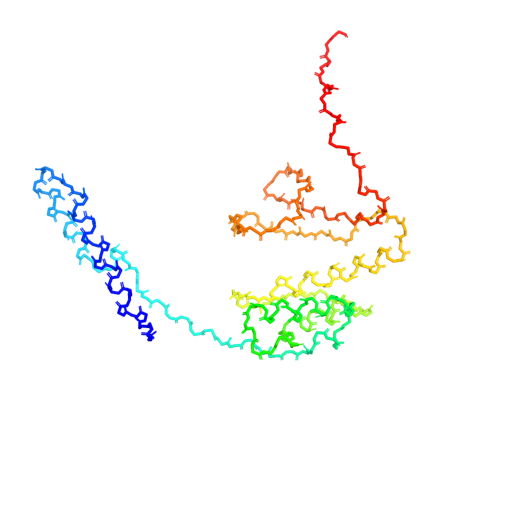O . ARG A 1 199 ? 18.669 47.438 3.384 1.00 28.77 199 ARG A O 1
ATOM 1588 N N . THR A 1 200 ? 16.601 47.408 2.492 1.00 32.03 200 THR A N 1
ATOM 1589 C CA . THR A 1 200 ? 16.511 48.727 1.874 1.00 32.03 200 THR A CA 1
ATOM 1590 C C . THR A 1 200 ? 16.196 49.769 2.949 1.00 32.03 200 THR A C 1
ATOM 1592 O O . THR A 1 200 ? 15.178 49.630 3.629 1.00 32.03 200 THR A O 1
ATOM 1595 N N . SER A 1 201 ? 17.048 50.787 3.070 1.00 25.44 201 SER A N 1
ATOM 1596 C CA . SER A 1 201 ? 16.736 52.150 3.528 1.00 25.44 201 SER A CA 1
ATOM 1597 C C . SER A 1 201 ? 17.981 53.031 3.331 1.00 25.44 201 SER A C 1
ATOM 1599 O O . SER A 1 201 ? 19.032 52.670 3.863 1.00 25.44 201 SER A O 1
ATOM 1601 N N . CYS A 1 202 ? 17.784 54.156 2.628 1.00 29.27 202 CYS A N 1
ATOM 1602 C CA . CYS A 1 202 ? 18.747 55.123 2.066 1.00 29.27 202 CYS A CA 1
ATOM 1603 C C . CYS A 1 202 ? 19.528 54.656 0.832 1.00 29.27 202 CYS A C 1
ATOM 1605 O O . CYS A 1 202 ? 20.267 53.653 0.917 1.00 29.27 202 CYS A O 1
#

Sequence (202 aa):
MTLHPILALDHVIEEYRDYLRTEFRAKDPALKEALERELDQPLFLAQEPFFQAHRPFRPGKRWDELPLDPRLARVMTERARRHGAARPEVAFLHQSDTIRNLLSPDPRPVVVTTGTGPGKTEAFLLPVIQNALEDAARYSRSGLTTILVYPMNALAPTTSSSASRSICRGQGSVAWCRWRSMIGARARRSARRCAATRRTSC

Radius of gyration: 26.21 Å; Cα contacts (8 Å, |Δi|>4): 160; chains: 1; bounding box: 54×72×72 Å

Solvent-accessible surface area (backbone atoms only — not comparable to full-atom values): 13282 Å² total; per-residue (Å²): 135,86,82,54,69,65,64,52,48,54,50,52,52,50,54,50,50,54,48,53,63,68,69,60,73,60,90,47,67,68,61,43,53,51,49,55,56,51,62,70,38,86,60,62,86,53,70,82,89,80,84,79,84,77,75,79,75,57,76,42,45,41,36,80,78,42,95,51,57,68,68,58,25,48,51,51,24,55,51,30,46,75,72,66,44,94,56,28,57,46,33,43,33,71,31,38,53,41,35,49,38,59,65,36,98,76,55,61,94,80,84,89,87,70,76,96,69,95,49,64,66,55,27,59,47,49,45,54,53,46,51,45,54,52,45,55,73,74,36,97,62,78,54,80,79,57,81,59,84,57,87,75,84,84,71,76,81,79,79,86,80,95,85,84,91,66,77,74,74,66,80,72,87,52,57,54,54,69,55,64,65,82,86,72,99,67,98,70,87,79,95,78,89,88,78,90,88,88,80,94,79,136

Secondary structure (DSSP, 8-state):
----HHHHHHHHHHHHHHHHHHH---SSHHHHHHHHHHHTSTTSS--------PPPPPEEEEGGGSSS-HHHHHHHHHHHHHTT-SSTTEEEHHHHHHHHHHTSSSPPP------SSTTHHHHHHHHHHHHHHHHHHH-SS--EEEEEEEESSS-----------S----SSSEEEEEEE---SS-----------------

pLDDT: mean 73.78, std 24.58, range [25.38, 96.94]

Mean predicted aligned error: 15.19 Å